Protein AF-A0A428WSV3-F1 (afdb_monomer)

Radius of gyration: 19.7 Å; Cα contacts (8 Å, |Δi|>4): 440; chains: 1; bounding box: 55×51×50 Å

Mean predicted aligned error: 13.87 Å

Solvent-accessible surface area (backbone atoms only — not comparable to full-atom values): 11950 Å² total; per-residue (Å²): 105,70,50,63,77,70,68,48,93,66,65,64,47,77,40,48,56,76,36,54,71,63,77,67,93,54,53,45,60,56,52,41,64,46,34,75,70,74,23,35,30,33,36,56,32,36,31,33,24,59,49,102,48,36,29,59,50,45,24,48,56,50,44,36,37,72,58,31,90,44,39,79,50,78,35,59,57,54,60,27,24,74,65,31,89,59,73,92,35,49,30,46,37,15,39,74,88,64,48,79,35,69,30,36,55,30,37,54,51,40,59,68,54,63,84,62,89,81,72,91,88,76,80,90,63,96,56,56,28,48,69,45,83,43,86,48,66,74,58,100,58,33,33,35,39,37,35,43,44,40,81,43,80,40,35,38,36,31,36,34,50,56,83,66,28,41,71,80,47,75,45,48,48,48,74,47,67,49,96,84,57,36,40,39,40,35,26,52,67,82,61,53,47,46,30,35,38,32,39,36,16,70,90,40,82,83,69,70,71,42,78,76,47,38,37,32,100

Structure (mmCIF, N/CA/C/O backbone):
data_AF-A0A428WSV3-F1
#
_entry.id   AF-A0A428WSV3-F1
#
loop_
_atom_site.group_PDB
_atom_site.id
_atom_site.type_symbol
_atom_site.label_atom_id
_atom_site.label_alt_id
_atom_site.label_comp_id
_atom_site.label_asym_id
_atom_site.label_entity_id
_atom_site.label_seq_id
_atom_site.pdbx_PDB_ins_code
_atom_site.Cartn_x
_atom_site.Cartn_y
_atom_site.Cartn_z
_atom_site.occupancy
_atom_site.B_iso_or_equiv
_atom_site.auth_seq_id
_atom_site.auth_comp_id
_atom_site.auth_asym_id
_atom_site.auth_atom_id
_atom_site.pdbx_PDB_model_num
ATOM 1 N N . ARG A 1 1 ? -23.943 -10.909 -2.533 1.00 84.25 1 ARG A N 1
ATOM 2 C CA . ARG A 1 1 ? -25.182 -10.841 -1.715 1.00 84.25 1 ARG A CA 1
ATOM 3 C C . ARG A 1 1 ? -26.141 -11.959 -2.097 1.00 84.25 1 ARG A C 1
ATOM 5 O O . ARG A 1 1 ? -26.307 -12.831 -1.266 1.00 84.25 1 ARG A O 1
ATOM 12 N N . ASP A 1 2 ? -26.644 -12.003 -3.336 1.00 96.06 2 ASP A N 1
ATOM 13 C CA . ASP A 1 2 ? -27.542 -13.070 -3.827 1.00 96.06 2 ASP A CA 1
ATOM 14 C C . ASP A 1 2 ? -27.038 -14.501 -3.535 1.00 96.06 2 ASP A C 1
ATOM 16 O O . ASP A 1 2 ? -27.731 -15.297 -2.909 1.00 96.06 2 ASP A O 1
ATOM 20 N N . PHE A 1 3 ? -25.785 -14.805 -3.895 1.00 96.19 3 PHE A N 1
ATOM 21 C CA . PHE A 1 3 ? -25.190 -16.122 -3.628 1.00 96.19 3 PHE A CA 1
ATOM 22 C C . PHE A 1 3 ? -25.201 -16.469 -2.134 1.00 96.19 3 PHE A C 1
ATOM 24 O O . PHE A 1 3 ? -25.663 -17.540 -1.755 1.00 96.19 3 PHE A O 1
ATOM 31 N N . LYS A 1 4 ? -24.793 -15.532 -1.270 1.00 90.00 4 LYS A N 1
ATOM 32 C CA . LYS A 1 4 ? -24.796 -15.732 0.186 1.00 90.00 4 LYS A CA 1
ATOM 33 C C . LYS A 1 4 ? -26.213 -15.882 0.748 1.00 90.00 4 LYS A C 1
ATOM 35 O O . LYS A 1 4 ? -26.416 -16.743 1.592 1.00 90.00 4 LYS A O 1
ATOM 40 N N . SER A 1 5 ? -27.198 -15.117 0.264 1.00 95.62 5 SER A N 1
ATOM 41 C CA . SER A 1 5 ? -28.590 -15.236 0.730 1.00 95.62 5 SER A CA 1
ATOM 42 C C . SER A 1 5 ? -29.262 -16.539 0.305 1.00 95.62 5 SER A C 1
ATOM 44 O O . SER A 1 5 ? -30.166 -17.001 0.992 1.00 95.62 5 SER A O 1
ATOM 46 N N . ARG A 1 6 ? -28.826 -17.142 -0.808 1.00 97.44 6 ARG A N 1
ATOM 47 C CA . ARG A 1 6 ? -29.327 -18.439 -1.289 1.00 97.44 6 ARG A CA 1
ATOM 48 C C . ARG A 1 6 ? -28.503 -19.636 -0.800 1.00 97.44 6 ARG A C 1
ATOM 50 O O . ARG A 1 6 ? -28.775 -20.753 -1.222 1.00 97.44 6 ARG A O 1
ATOM 57 N N . GLY A 1 7 ? -27.488 -19.421 0.041 1.00 94.38 7 GLY A N 1
ATOM 58 C CA . GLY A 1 7 ? -26.606 -20.491 0.519 1.00 94.38 7 GLY A CA 1
ATOM 59 C C . GLY A 1 7 ?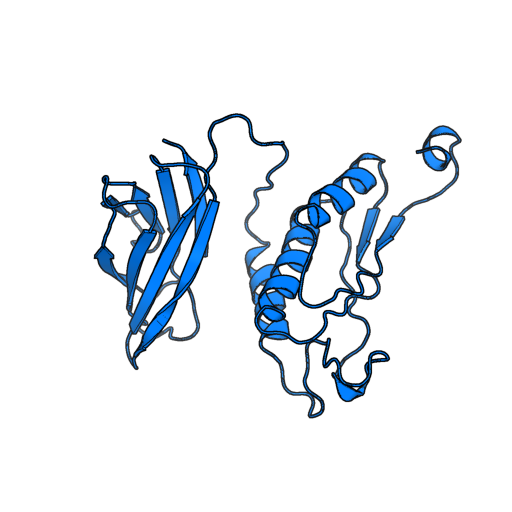 -25.700 -21.097 -0.561 1.00 94.38 7 GLY A C 1
ATOM 60 O O . GLY A 1 7 ? -25.234 -22.220 -0.398 1.00 94.38 7 GLY A O 1
ATOM 61 N N . VAL A 1 8 ? -25.445 -20.383 -1.665 1.00 97.75 8 VAL A N 1
ATOM 62 C CA . VAL A 1 8 ? -24.486 -20.814 -2.695 1.00 97.75 8 VAL A CA 1
ATOM 63 C C . VAL A 1 8 ? -23.075 -20.815 -2.089 1.00 97.75 8 VAL A C 1
ATOM 65 O O . VAL A 1 8 ? -22.687 -19.803 -1.491 1.00 97.75 8 VAL A O 1
ATOM 68 N N . PRO A 1 9 ? -22.297 -21.902 -2.251 1.00 95.19 9 PRO A N 1
ATOM 69 C CA . PRO A 1 9 ? -20.941 -21.981 -1.724 1.00 95.19 9 PRO A CA 1
ATOM 70 C C . PRO A 1 9 ? -20.023 -21.045 -2.515 1.00 95.19 9 PRO A C 1
ATOM 72 O O . PRO A 1 9 ? -19.687 -21.291 -3.670 1.00 95.19 9 PRO A O 1
ATOM 75 N N . ILE A 1 10 ? -19.664 -19.931 -1.886 1.00 96.06 10 ILE A N 1
ATOM 76 C CA . ILE A 1 10 ? -18.639 -19.001 -2.350 1.00 96.06 10 ILE A CA 1
ATOM 77 C C . ILE A 1 10 ? -17.822 -18.569 -1.137 1.00 96.06 10 ILE A C 1
ATOM 79 O O . ILE A 1 10 ? -18.362 -17.994 -0.180 1.00 96.06 10 ILE A O 1
ATOM 83 N N . ASP A 1 11 ? -16.531 -18.876 -1.198 1.00 93.75 11 ASP A N 1
ATOM 84 C CA . ASP A 1 11 ? -15.606 -18.724 -0.076 1.00 93.75 11 ASP A CA 1
ATOM 85 C C . ASP A 1 11 ? -14.816 -17.421 -0.165 1.00 93.75 11 ASP A C 1
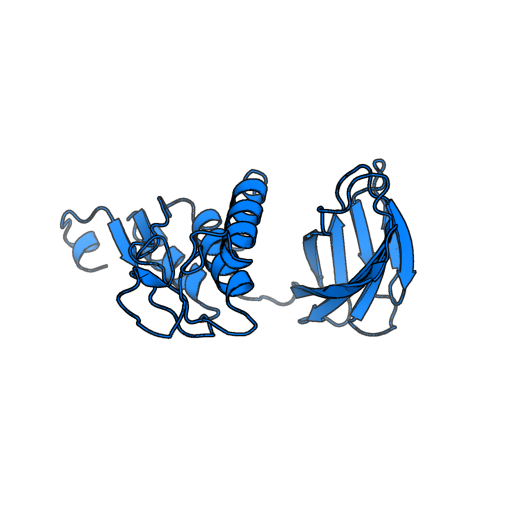ATOM 87 O O . ASP A 1 11 ? -14.584 -16.769 0.852 1.00 93.75 11 ASP A O 1
ATOM 91 N N . CYS A 1 12 ? -14.462 -16.997 -1.380 1.00 96.38 12 CYS A N 1
ATOM 92 C CA . CYS A 1 12 ? -13.649 -15.812 -1.603 1.00 96.38 12 CYS A CA 1
ATOM 93 C C . CYS A 1 12 ? -14.039 -15.022 -2.858 1.00 96.38 12 CYS A C 1
ATOM 95 O O . CYS A 1 12 ? -14.736 -15.511 -3.751 1.00 96.38 12 CYS A O 1
ATOM 97 N N . VAL A 1 13 ? -13.568 -13.776 -2.916 1.00 98.38 13 VAL A N 1
ATOM 98 C CA . VAL A 1 13 ? -13.595 -12.927 -4.110 1.00 98.38 13 VAL A CA 1
ATOM 99 C C . VAL A 1 13 ? -12.179 -12.461 -4.433 1.00 98.38 13 VAL A C 1
ATOM 101 O O . VAL A 1 13 ? -11.504 -11.855 -3.599 1.00 98.38 13 VAL A O 1
ATOM 104 N N . GLY A 1 14 ? -11.747 -12.741 -5.662 1.00 98.31 14 GLY A N 1
ATOM 105 C CA . GLY A 1 14 ? -10.490 -12.252 -6.217 1.00 98.31 14 GLY A CA 1
ATOM 106 C C . GLY A 1 14 ? -10.654 -10.871 -6.850 1.00 98.31 14 GLY A C 1
ATOM 107 O O . GLY A 1 14 ? -11.572 -10.643 -7.638 1.00 98.31 14 GLY A O 1
ATOM 108 N N . PHE A 1 15 ? -9.748 -9.957 -6.524 1.00 98.69 15 PHE A N 1
ATOM 109 C CA . PHE A 1 15 ? -9.602 -8.654 -7.160 1.00 98.69 15 PHE A CA 1
ATOM 110 C C . PHE A 1 15 ? -8.317 -8.667 -7.979 1.00 98.69 15 PHE A C 1
ATOM 112 O O . PHE A 1 15 ? -7.225 -8.616 -7.409 1.00 98.69 15 PHE A O 1
ATOM 119 N N . GLN A 1 16 ? -8.444 -8.692 -9.308 1.00 98.31 16 GLN A N 1
ATOM 120 C CA . GLN A 1 16 ? -7.292 -8.700 -10.218 1.00 98.31 16 GLN A CA 1
ATOM 121 C C . GLN A 1 16 ? -6.334 -7.554 -9.905 1.00 98.31 16 GLN A C 1
ATOM 123 O O . GLN A 1 16 ? -5.183 -7.784 -9.566 1.00 98.31 16 GLN A O 1
ATOM 128 N N . SER A 1 17 ? -6.866 -6.331 -9.836 1.00 98.19 17 SER A N 1
ATOM 129 C CA . SER A 1 17 ? -6.109 -5.138 -9.440 1.00 98.19 17 SER A CA 1
ATOM 130 C C . SER A 1 17 ? -5.022 -4.747 -10.447 1.00 98.19 17 SER A C 1
ATOM 132 O O . SER A 1 17 ? -3.936 -4.325 -10.061 1.00 98.19 17 SER A O 1
ATOM 134 N N . HIS A 1 18 ? -5.353 -4.819 -11.739 1.00 98.19 18 HIS A N 1
ATOM 135 C CA . HIS A 1 18 ? -4.598 -4.160 -12.804 1.00 98.19 18 HIS A CA 1
ATOM 136 C C . HIS A 1 18 ? -4.838 -2.651 -12.747 1.00 98.19 18 HIS A C 1
ATOM 138 O O . HIS A 1 18 ? -5.885 -2.155 -13.172 1.00 98.19 18 HIS A O 1
ATOM 144 N N . LEU A 1 19 ? -3.894 -1.908 -12.174 1.00 95.19 19 LEU A N 1
ATOM 145 C CA . LEU A 1 19 ? -4.033 -0.472 -11.939 1.00 95.19 19 LEU A CA 1
ATOM 146 C C . LEU A 1 19 ? -3.190 0.347 -12.925 1.00 95.19 19 LEU A C 1
ATOM 148 O O . LEU A 1 19 ? -2.161 -0.092 -13.447 1.00 95.19 19 LEU A O 1
ATOM 152 N N . GLY A 1 20 ? -3.637 1.574 -13.180 1.00 90.44 20 GLY A N 1
ATOM 153 C CA . GLY A 1 20 ? -2.864 2.580 -13.903 1.00 90.44 20 GLY A CA 1
ATOM 154 C C . GLY A 1 20 ? -1.889 3.313 -12.980 1.00 90.44 20 GLY A C 1
ATOM 155 O O . GLY A 1 20 ? -1.414 2.782 -11.982 1.00 90.44 20 GLY A O 1
ATOM 156 N N . THR A 1 21 ? -1.639 4.584 -13.271 1.00 87.44 21 THR A N 1
ATOM 157 C CA . THR A 1 21 ? -0.784 5.460 -12.449 1.00 87.44 21 THR A CA 1
ATOM 158 C C . THR A 1 21 ? -1.514 6.086 -11.253 1.00 87.44 21 THR A C 1
ATOM 160 O O . THR A 1 21 ? -0.969 6.960 -10.574 1.00 87.44 21 THR A O 1
ATOM 163 N N . GLY A 1 22 ? -2.740 5.639 -10.977 1.00 75.94 22 GLY A N 1
ATOM 164 C CA . GLY A 1 22 ? -3.579 6.075 -9.867 1.00 75.94 22 GLY A CA 1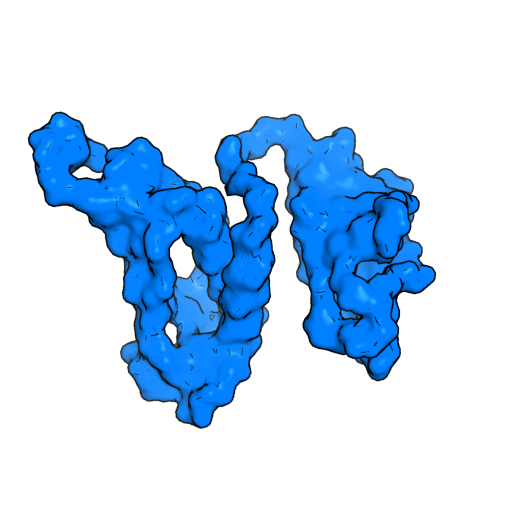
ATOM 165 C C . GLY A 1 22 ? -4.341 4.905 -9.249 1.00 75.94 22 GLY A C 1
ATOM 166 O O . GLY A 1 22 ? -4.446 3.829 -9.835 1.00 75.94 22 GLY A O 1
ATOM 167 N N . ILE A 1 23 ? -4.874 5.135 -8.053 1.00 85.25 23 ILE A N 1
ATOM 168 C CA . ILE A 1 23 ? -5.721 4.194 -7.323 1.00 85.25 23 ILE A CA 1
ATOM 169 C C . ILE A 1 23 ? -6.953 4.931 -6.821 1.00 85.25 23 ILE A C 1
ATOM 171 O O . ILE A 1 23 ? -6.864 6.085 -6.401 1.00 85.25 23 ILE A O 1
ATOM 175 N N . ASP A 1 24 ? -8.096 4.259 -6.874 1.00 79.81 24 ASP A N 1
ATOM 176 C CA . ASP A 1 24 ? -9.336 4.790 -6.331 1.00 79.81 24 ASP A CA 1
ATOM 177 C C . ASP A 1 24 ? -9.245 4.882 -4.799 1.00 79.81 24 ASP A C 1
ATOM 179 O O . ASP A 1 24 ? -8.821 3.937 -4.126 1.00 79.81 24 ASP A O 1
ATOM 183 N N . SER A 1 25 ? -9.653 6.018 -4.231 1.00 72.88 25 SER A N 1
ATOM 184 C CA . SER A 1 25 ? -9.617 6.244 -2.781 1.00 72.88 25 SER A CA 1
ATOM 185 C C . SER A 1 25 ? -10.496 5.258 -2.002 1.00 72.88 25 SER A C 1
ATOM 187 O O . SER A 1 25 ? -10.269 5.029 -0.814 1.00 72.88 25 SER A O 1
ATOM 189 N N . THR A 1 26 ? -11.465 4.626 -2.666 1.00 77.00 26 THR A N 1
ATOM 190 C CA . THR A 1 26 ? -12.378 3.637 -2.091 1.00 77.00 26 THR A CA 1
ATOM 191 C C . THR A 1 26 ? -11.858 2.200 -2.169 1.00 77.00 26 THR A C 1
ATOM 193 O O . THR A 1 26 ? -12.560 1.292 -1.729 1.00 77.00 26 THR A O 1
ATOM 196 N N . TYR A 1 27 ? -10.637 1.949 -2.662 1.00 88.38 27 TYR A N 1
ATOM 197 C CA . TYR A 1 27 ? -10.107 0.591 -2.865 1.00 88.38 27 TYR A CA 1
ATOM 198 C C . TYR A 1 27 ? -10.210 -0.308 -1.615 1.00 88.38 27 TYR A C 1
ATOM 200 O O . TYR A 1 27 ? -10.759 -1.405 -1.691 1.00 88.38 27 TYR A O 1
ATOM 208 N N . GLN A 1 28 ? -9.782 0.168 -0.438 1.00 90.50 28 GLN A N 1
ATOM 209 C CA . GLN A 1 28 ? -9.931 -0.587 0.818 1.00 90.50 28 GLN A CA 1
ATOM 210 C C . GLN A 1 28 ? -11.403 -0.792 1.198 1.00 90.50 28 GLN A C 1
ATOM 212 O O . GLN A 1 28 ? -11.787 -1.890 1.588 1.00 90.50 28 GLN A O 1
ATOM 217 N N . ALA A 1 29 ? -12.241 0.241 1.068 1.00 77.69 29 ALA A N 1
ATOM 218 C CA . ALA A 1 29 ? -13.672 0.137 1.361 1.00 77.69 29 ALA A CA 1
ATOM 219 C C . ALA A 1 29 ? -14.366 -0.874 0.431 1.00 77.69 29 ALA A C 1
ATOM 221 O O . ALA A 1 29 ? -15.282 -1.585 0.842 1.00 77.69 29 ALA A O 1
ATOM 222 N N . ASN A 1 30 ? -13.893 -0.984 -0.811 1.00 85.44 30 ASN A N 1
ATOM 223 C CA . ASN A 1 30 ? -14.318 -2.000 -1.758 1.00 85.44 30 ASN A CA 1
ATOM 224 C C . ASN A 1 30 ? -13.882 -3.411 -1.322 1.00 85.44 30 ASN A C 1
ATOM 226 O O . ASN A 1 30 ? -14.685 -4.329 -1.410 1.00 85.44 30 ASN A O 1
ATOM 230 N N . LEU A 1 31 ? -12.672 -3.609 -0.796 1.00 87.31 31 LEU A N 1
ATOM 231 C CA . LEU A 1 31 ? -12.306 -4.901 -0.196 1.00 87.31 31 LEU A CA 1
ATOM 232 C C . LEU A 1 31 ? -13.194 -5.214 1.023 1.00 87.31 31 LEU A C 1
ATOM 234 O O . LEU A 1 31 ? -13.762 -6.304 1.125 1.00 87.31 31 LEU A O 1
ATOM 238 N N . GLN A 1 32 ? -13.384 -4.229 1.907 1.00 87.44 32 GLN A N 1
ATOM 239 C CA . GLN A 1 32 ? -14.167 -4.374 3.134 1.00 87.44 32 GLN A CA 1
ATOM 240 C C . GLN A 1 32 ? -15.627 -4.745 2.850 1.00 87.44 32 GLN A C 1
ATOM 242 O O . GLN A 1 32 ? -16.139 -5.672 3.466 1.00 87.44 32 GLN A O 1
ATOM 247 N N . ARG A 1 33 ? -16.289 -4.123 1.860 1.00 88.88 33 ARG A N 1
ATOM 248 C CA . ARG A 1 33 ? -17.696 -4.451 1.548 1.00 88.88 33 ARG A CA 1
ATOM 249 C C . ARG A 1 33 ? -17.907 -5.907 1.121 1.00 88.88 33 ARG A C 1
ATOM 251 O O . ARG A 1 33 ? -19.032 -6.390 1.217 1.00 88.88 33 ARG A O 1
ATOM 258 N N . PHE A 1 34 ? -16.878 -6.582 0.601 1.00 94.38 34 PHE A N 1
ATOM 259 C CA . PHE A 1 34 ? -16.942 -8.014 0.297 1.00 94.38 34 PHE A CA 1
ATOM 260 C C . PHE A 1 34 ? -16.618 -8.848 1.534 1.00 94.38 34 PHE A C 1
ATOM 262 O O . PHE A 1 34 ? -17.360 -9.785 1.819 1.00 94.38 34 PHE A O 1
ATOM 269 N N . ALA A 1 35 ? -15.608 -8.461 2.317 1.00 89.12 35 ALA A N 1
ATOM 270 C CA . ALA A 1 35 ? -15.329 -9.078 3.614 1.00 89.12 35 ALA A CA 1
ATOM 271 C C . ALA A 1 35 ? -16.558 -9.076 4.550 1.00 89.12 35 ALA A C 1
ATOM 273 O O . ALA A 1 35 ? -16.851 -10.089 5.187 1.00 89.12 35 ALA A O 1
ATOM 274 N N . ASP A 1 36 ? -17.336 -7.989 4.557 1.00 89.50 36 ASP A N 1
ATOM 275 C CA . ASP A 1 36 ? -18.579 -7.835 5.331 1.00 89.50 36 ASP A CA 1
ATOM 276 C C . ASP A 1 36 ? -19.686 -8.821 4.914 1.00 89.50 36 ASP A C 1
ATOM 278 O O . ASP A 1 36 ? -20.637 -9.051 5.658 1.00 89.50 36 ASP A O 1
ATOM 282 N N . LEU A 1 37 ? -19.577 -9.442 3.732 1.00 91.00 37 LEU A N 1
ATOM 283 C CA . LEU A 1 37 ? -20.478 -10.514 3.291 1.00 91.00 37 LEU A CA 1
ATOM 284 C C . LEU A 1 37 ? -20.070 -11.895 3.827 1.00 91.00 37 LEU A C 1
ATOM 286 O O . LEU A 1 37 ? -20.710 -12.891 3.479 1.00 91.00 37 LEU A O 1
ATOM 290 N N . GLY A 1 38 ? -19.010 -11.972 4.637 1.00 88.62 38 GLY A N 1
ATOM 291 C CA . GLY A 1 38 ? -18.491 -13.223 5.186 1.00 88.62 38 GLY A CA 1
ATOM 292 C C . GLY A 1 38 ? -17.795 -14.093 4.139 1.00 88.62 38 GLY A C 1
ATOM 293 O O . GLY A 1 38 ? -17.922 -15.317 4.189 1.00 88.62 38 GLY A O 1
ATOM 294 N N . VAL A 1 39 ? -17.128 -13.467 3.169 1.00 94.44 39 VAL A N 1
ATOM 295 C CA . VAL A 1 39 ? -16.204 -14.123 2.232 1.00 94.44 39 VAL A CA 1
ATOM 296 C C . VAL A 1 39 ? -14.811 -13.546 2.422 1.00 94.44 39 VAL A C 1
ATOM 298 O O . VAL A 1 39 ? -14.667 -12.396 2.841 1.00 94.44 39 VAL A O 1
ATOM 301 N N . ASP A 1 40 ? -13.794 -14.329 2.105 1.00 96.38 40 ASP A N 1
ATOM 302 C CA . ASP A 1 40 ? -12.429 -13.827 2.074 1.00 96.38 40 ASP A CA 1
ATOM 303 C C . ASP A 1 40 ? -12.190 -12.997 0.811 1.00 96.38 40 ASP A C 1
ATOM 305 O O . ASP A 1 40 ? -12.893 -13.122 -0.196 1.00 96.38 40 ASP A O 1
ATOM 309 N N . VAL A 1 41 ? -11.195 -12.121 0.857 1.00 98.12 41 VAL A N 1
ATOM 310 C CA . VAL A 1 41 ? -10.772 -11.346 -0.309 1.00 98.12 41 VAL A CA 1
ATOM 311 C C . VAL A 1 41 ? -9.313 -11.629 -0.614 1.00 98.12 41 VAL A C 1
ATOM 313 O O . VAL A 1 41 ? -8.496 -11.828 0.287 1.00 98.12 41 VAL A O 1
ATOM 316 N N . GLN A 1 42 ? -8.989 -11.670 -1.898 1.00 98.50 42 GLN A N 1
ATOM 317 C CA . GLN A 1 42 ? -7.625 -11.855 -2.376 1.00 98.50 42 GLN A CA 1
ATOM 318 C C . GLN A 1 42 ? -7.342 -10.844 -3.467 1.00 98.50 42 GLN A C 1
ATOM 320 O O . GLN A 1 42 ? -8.180 -10.608 -4.334 1.00 98.50 42 GLN A O 1
ATOM 325 N N . ILE A 1 43 ? -6.154 -10.258 -3.435 1.00 98.75 43 ILE A N 1
ATOM 326 C CA . ILE A 1 43 ? -5.644 -9.482 -4.559 1.00 98.75 43 ILE A CA 1
ATOM 327 C C . ILE A 1 43 ? -4.834 -10.451 -5.411 1.00 98.75 43 ILE A C 1
ATOM 329 O O . ILE A 1 43 ? -3.831 -10.983 -4.937 1.00 98.75 43 ILE A O 1
ATOM 333 N N . THR A 1 44 ? -5.301 -10.747 -6.620 1.00 98.69 44 THR A N 1
ATOM 334 C CA . THR A 1 44 ? -4.873 -11.952 -7.346 1.00 98.69 44 THR A CA 1
ATOM 335 C C . THR A 1 44 ? -3.882 -11.687 -8.473 1.00 98.69 44 THR A C 1
ATOM 337 O O . THR A 1 44 ? -3.100 -12.576 -8.793 1.00 98.69 44 THR A O 1
ATOM 340 N N . GLU A 1 45 ? -3.890 -10.492 -9.069 1.00 98.50 45 GLU A N 1
ATOM 341 C CA . GLU A 1 45 ? -3.150 -10.198 -10.307 1.00 98.50 45 GLU A CA 1
ATOM 342 C C . GLU A 1 45 ? -2.559 -8.774 -10.276 1.00 98.50 45 GLU A C 1
ATOM 344 O O . GLU A 1 45 ? -2.623 -8.021 -11.245 1.00 98.50 45 GLU A O 1
ATOM 349 N N . LEU A 1 46 ? -1.999 -8.367 -9.131 1.00 98.75 46 LEU A N 1
ATOM 350 C CA . LEU A 1 46 ? -1.586 -6.981 -8.911 1.00 98.75 46 LEU A CA 1
ATOM 351 C C . LEU A 1 46 ? -0.444 -6.560 -9.845 1.00 98.75 46 LEU A C 1
ATOM 353 O O . LEU A 1 46 ? 0.689 -7.036 -9.721 1.00 98.75 46 LEU A O 1
ATOM 357 N N . ASP A 1 47 ? -0.720 -5.572 -10.687 1.00 98.19 47 ASP A N 1
ATOM 358 C CA . ASP A 1 47 ? 0.264 -4.821 -11.459 1.00 98.19 47 ASP A CA 1
ATOM 359 C C . ASP A 1 47 ? -0.157 -3.339 -11.550 1.00 98.19 47 ASP A C 1
ATOM 361 O O . ASP A 1 47 ? -1.342 -3.002 -11.575 1.00 98.19 47 ASP A O 1
ATOM 365 N N . ILE A 1 48 ? 0.808 -2.417 -11.487 1.00 97.31 48 ILE A N 1
ATOM 366 C CA . ILE A 1 48 ? 0.546 -0.967 -11.418 1.00 97.31 48 ILE A CA 1
ATOM 367 C C . ILE A 1 48 ? 1.428 -0.271 -12.442 1.00 97.31 48 ILE A C 1
ATOM 369 O O . ILE A 1 48 ? 2.643 -0.276 -12.273 1.00 97.31 48 ILE A O 1
ATOM 373 N N . ALA A 1 49 ? 0.846 0.368 -13.459 1.00 91.12 49 ALA A N 1
ATOM 374 C CA . ALA A 1 49 ? 1.599 1.086 -14.494 1.00 91.12 49 ALA A CA 1
ATOM 375 C C . ALA A 1 49 ? 2.650 2.044 -13.905 1.00 91.12 49 ALA A C 1
ATOM 377 O O . ALA A 1 49 ? 2.387 2.765 -12.933 1.00 91.12 49 ALA A O 1
ATOM 378 N N . GLN A 1 50 ? 3.844 2.079 -14.497 1.00 80.31 50 GLN A N 1
ATOM 379 C CA . GLN A 1 50 ? 4.915 2.955 -14.040 1.00 80.31 50 GLN A CA 1
ATOM 380 C C . GLN A 1 50 ? 4.518 4.430 -14.177 1.00 80.31 50 GLN A C 1
ATOM 382 O O . GLN A 1 50 ? 4.059 4.904 -15.211 1.00 80.31 50 GLN A O 1
ATOM 387 N N . GLY A 1 51 ? 4.755 5.173 -13.101 1.00 77.31 51 GLY A N 1
ATOM 388 C CA . GLY A 1 51 ? 4.594 6.617 -13.008 1.00 77.31 51 GLY A CA 1
ATOM 389 C C . GLY A 1 51 ? 5.245 7.121 -11.722 1.00 77.31 51 GLY A C 1
ATOM 390 O O . GLY A 1 51 ? 5.716 6.323 -10.907 1.00 77.31 51 GLY A O 1
ATOM 391 N N . GLY A 1 52 ? 5.244 8.438 -11.494 1.00 65.25 52 GLY A N 1
ATOM 392 C CA . GLY A 1 52 ? 5.893 9.044 -10.319 1.00 65.25 52 GLY A CA 1
ATOM 393 C C . GLY A 1 52 ? 5.383 8.539 -8.957 1.00 65.25 52 GLY A C 1
ATOM 394 O O . GLY A 1 52 ? 6.058 8.715 -7.949 1.00 65.25 52 GLY A O 1
ATOM 395 N N . ASN A 1 53 ? 4.219 7.877 -8.923 1.00 75.44 53 ASN A N 1
ATOM 396 C CA . ASN A 1 53 ? 3.536 7.425 -7.707 1.00 75.44 53 ASN A CA 1
ATOM 397 C C . ASN A 1 53 ? 3.465 5.886 -7.551 1.00 75.44 53 ASN A C 1
ATOM 399 O O . ASN A 1 53 ? 2.843 5.401 -6.608 1.00 75.44 53 ASN A O 1
ATOM 403 N N . GLN A 1 54 ? 4.088 5.097 -8.441 1.00 86.19 54 GLN A N 1
ATOM 404 C CA . GLN A 1 54 ? 3.927 3.629 -8.489 1.00 86.19 54 GLN A CA 1
ATOM 405 C C . GLN A 1 54 ? 4.210 2.940 -7.138 1.00 86.19 54 GLN A C 1
ATOM 407 O O . GLN A 1 54 ? 3.416 2.126 -6.670 1.00 86.19 54 GLN A O 1
ATOM 412 N N . ALA A 1 55 ? 5.314 3.295 -6.473 1.00 77.69 55 ALA A N 1
ATOM 413 C CA . ALA A 1 55 ? 5.680 2.705 -5.183 1.00 77.69 55 ALA A CA 1
ATOM 414 C C . ALA A 1 55 ? 4.654 3.014 -4.075 1.00 77.69 55 ALA A C 1
ATOM 416 O O . ALA A 1 55 ? 4.318 2.160 -3.259 1.00 77.69 55 ALA A O 1
ATOM 417 N N . ASN A 1 56 ? 4.100 4.224 -4.056 1.00 75.81 56 ASN A N 1
ATOM 418 C CA . ASN A 1 56 ? 3.082 4.588 -3.074 1.00 75.81 56 ASN A CA 1
ATOM 419 C C . ASN A 1 56 ? 1.758 3.847 -3.320 1.00 75.81 56 ASN A C 1
ATOM 421 O O . ASN A 1 56 ? 1.082 3.461 -2.366 1.00 75.81 56 ASN A O 1
ATOM 425 N N . ILE A 1 57 ? 1.401 3.594 -4.582 1.00 79.12 57 ILE A N 1
ATOM 426 C CA . ILE A 1 57 ? 0.211 2.802 -4.918 1.00 79.12 57 ILE A CA 1
ATOM 427 C C . ILE A 1 57 ? 0.391 1.357 -4.444 1.00 79.12 57 ILE A C 1
ATOM 429 O O . ILE A 1 57 ? -0.487 0.846 -3.752 1.00 79.12 57 ILE A O 1
ATOM 433 N N . TYR A 1 58 ? 1.552 0.742 -4.694 1.00 95.12 58 TYR A N 1
ATOM 434 C CA . TYR A 1 58 ? 1.883 -0.588 -4.165 1.00 95.12 58 TYR A CA 1
ATOM 435 C C . TYR A 1 58 ? 1.767 -0.646 -2.635 1.00 95.12 58 TYR A C 1
ATOM 437 O O . TYR A 1 58 ? 1.085 -1.515 -2.097 1.00 95.12 58 TYR A O 1
ATOM 445 N N . SER A 1 59 ? 2.358 0.320 -1.925 1.00 88.25 59 SER A N 1
ATOM 446 C CA . SER A 1 59 ? 2.215 0.435 -0.466 1.00 88.25 59 SER A CA 1
ATOM 447 C C . SER A 1 59 ? 0.757 0.606 -0.019 1.00 88.25 59 SER A C 1
ATOM 449 O O . SER A 1 59 ? 0.341 0.044 0.995 1.00 88.25 59 SER A O 1
ATOM 451 N N . THR A 1 60 ? -0.043 1.368 -0.764 1.00 86.50 60 THR A N 1
ATOM 452 C CA . THR A 1 60 ? -1.457 1.614 -0.447 1.00 86.50 60 THR A CA 1
ATOM 453 C C . THR A 1 60 ? -2.302 0.355 -0.619 1.00 86.50 60 THR A C 1
ATOM 455 O O . THR A 1 60 ? -3.074 0.033 0.281 1.00 86.50 60 THR A O 1
ATOM 458 N N . VAL A 1 61 ? -2.110 -0.401 -1.704 1.00 94.00 61 VAL A N 1
ATOM 459 C CA . VAL A 1 61 ? -2.772 -1.700 -1.921 1.00 94.00 61 VAL A CA 1
ATOM 460 C C . VAL A 1 61 ? -2.395 -2.698 -0.824 1.00 94.00 61 VAL A C 1
ATOM 462 O O . VAL A 1 61 ? -3.275 -3.336 -0.244 1.00 94.00 61 VAL A O 1
ATOM 465 N N . THR A 1 62 ? -1.106 -2.788 -0.479 1.00 94.56 62 THR A N 1
ATOM 466 C CA . THR A 1 62 ? -0.631 -3.680 0.588 1.00 94.56 62 THR A CA 1
ATOM 467 C C . THR A 1 62 ? -1.253 -3.336 1.936 1.00 94.56 62 THR A C 1
ATOM 469 O O . THR A 1 62 ? -1.779 -4.216 2.615 1.00 94.56 62 THR A O 1
ATOM 472 N N . ARG A 1 63 ? -1.264 -2.052 2.314 1.00 89.00 63 ARG A N 1
ATOM 473 C CA . ARG A 1 63 ? -1.899 -1.604 3.562 1.00 89.00 63 ARG A CA 1
ATOM 474 C C . ARG A 1 63 ? -3.412 -1.808 3.557 1.00 89.00 63 ARG A C 1
ATOM 476 O O . ARG A 1 63 ? -3.951 -2.185 4.589 1.00 89.00 63 ARG A O 1
ATOM 483 N N . ALA A 1 64 ? -4.080 -1.615 2.420 1.00 87.06 64 ALA A N 1
ATOM 484 C CA . ALA A 1 64 ? -5.512 -1.873 2.295 1.00 87.06 64 ALA A CA 1
ATOM 485 C C . ALA A 1 64 ? -5.846 -3.345 2.573 1.00 87.06 64 ALA A C 1
ATOM 487 O O . ALA A 1 64 ? -6.811 -3.622 3.278 1.00 87.06 64 ALA A O 1
ATOM 488 N N . CYS A 1 65 ? -5.031 -4.279 2.075 1.00 94.25 65 CYS A N 1
ATOM 489 C CA . CYS A 1 65 ? -5.187 -5.694 2.404 1.00 94.25 65 CYS A CA 1
ATOM 490 C C . CYS A 1 65 ? -4.925 -5.958 3.892 1.00 94.25 65 CYS A C 1
ATOM 492 O O . CYS A 1 65 ? -5.777 -6.522 4.565 1.00 94.25 65 CYS A O 1
ATOM 494 N N . LEU A 1 66 ? -3.804 -5.473 4.440 1.00 88.00 66 LEU A N 1
ATOM 495 C CA . LEU A 1 66 ? -3.475 -5.646 5.864 1.00 88.00 66 LEU A CA 1
ATOM 496 C C . LEU A 1 66 ? -4.546 -5.073 6.812 1.00 88.00 66 LEU A C 1
ATOM 498 O O . LEU A 1 66 ? -4.727 -5.582 7.915 1.00 88.00 66 LEU A O 1
ATOM 502 N N . ALA A 1 67 ? -5.252 -4.017 6.397 1.00 82.88 67 ALA A N 1
ATOM 503 C CA . ALA A 1 67 ? -6.319 -3.391 7.174 1.00 82.88 67 ALA A CA 1
ATOM 504 C C . ALA A 1 67 ? -7.643 -4.178 7.159 1.00 82.88 67 ALA A C 1
ATOM 506 O O . ALA A 1 67 ? -8.486 -3.955 8.028 1.00 82.88 67 ALA A O 1
ATOM 507 N N . VAL A 1 68 ? -7.841 -5.085 6.198 1.00 84.94 68 VAL A N 1
ATOM 508 C CA . VAL A 1 68 ? -9.045 -5.916 6.079 1.00 84.94 68 VAL A CA 1
ATOM 509 C C . VAL A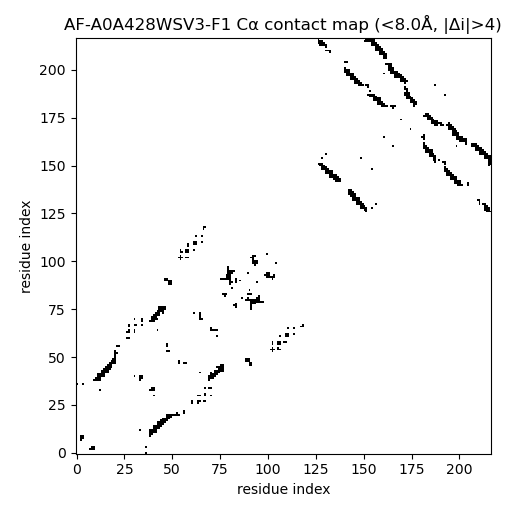 1 68 ? -8.706 -7.314 6.582 1.00 84.94 68 VAL A C 1
ATOM 511 O O . VAL A 1 68 ? -8.034 -8.074 5.898 1.00 84.94 68 VAL A O 1
ATOM 514 N N . THR A 1 69 ? -9.207 -7.698 7.759 1.00 89.62 69 THR A N 1
ATOM 515 C CA . THR A 1 69 ? -8.864 -8.980 8.415 1.00 89.62 69 THR A CA 1
ATOM 516 C C . THR A 1 69 ? -9.096 -10.215 7.535 1.00 89.62 69 THR A C 1
ATOM 518 O O . THR A 1 69 ? -8.389 -11.206 7.672 1.00 89.62 69 THR A O 1
ATOM 521 N N . ARG A 1 70 ? -10.076 -10.161 6.623 1.00 90.56 70 ARG A N 1
ATOM 522 C CA . ARG A 1 70 ? -10.385 -11.234 5.661 1.00 90.56 70 ARG A CA 1
ATOM 523 C C . ARG A 1 70 ? -9.623 -11.132 4.334 1.00 90.56 70 ARG A C 1
ATOM 525 O O . ARG A 1 70 ? -9.902 -11.903 3.419 1.00 90.56 70 ARG A O 1
ATOM 532 N N . CYS A 1 71 ? -8.687 -10.194 4.195 1.00 96.50 71 CYS A N 1
ATOM 533 C CA . CYS A 1 71 ? -7.775 -10.175 3.060 1.00 96.50 71 CYS A CA 1
ATOM 534 C C . CYS A 1 71 ? -6.652 -11.179 3.298 1.00 96.50 71 CYS A C 1
ATOM 536 O O . CYS A 1 71 ? -5.761 -10.958 4.114 1.00 96.50 71 CYS A O 1
ATOM 538 N N . THR A 1 72 ? -6.721 -12.310 2.603 1.00 96.75 72 THR A N 1
ATOM 539 C CA . THR A 1 72 ? -5.870 -13.472 2.898 1.00 96.75 72 THR A CA 1
ATOM 540 C C . THR A 1 72 ? -4.572 -13.495 2.102 1.00 96.75 72 THR A C 1
ATOM 542 O O . THR A 1 72 ? -3.681 -14.282 2.415 1.00 96.75 72 THR A O 1
ATOM 545 N N . GLY A 1 73 ? -4.420 -12.633 1.094 1.00 95.75 73 GLY A N 1
ATOM 546 C CA . GLY A 1 73 ? -3.187 -12.584 0.321 1.00 95.75 73 GLY A CA 1
ATOM 547 C C . GLY A 1 73 ? -3.170 -11.564 -0.809 1.00 95.75 73 GLY A C 1
ATOM 548 O O . GLY A 1 73 ? -4.203 -11.051 -1.249 1.00 95.75 73 GLY A O 1
ATOM 549 N N . ILE A 1 74 ? -1.948 -11.308 -1.277 1.00 98.69 74 ILE A N 1
ATOM 550 C CA . ILE A 1 74 ? -1.630 -10.472 -2.433 1.00 98.69 74 ILE A CA 1
ATOM 551 C C . ILE A 1 74 ? -0.712 -11.278 -3.349 1.00 98.69 74 ILE A C 1
ATOM 553 O O . ILE A 1 74 ? 0.347 -11.731 -2.916 1.00 98.69 74 ILE A O 1
ATOM 557 N N . THR A 1 75 ? -1.095 -11.403 -4.614 1.00 98.69 75 THR A N 1
ATOM 558 C CA . THR A 1 75 ? -0.285 -11.979 -5.688 1.00 98.69 75 THR A CA 1
ATOM 559 C C . THR A 1 75 ? -0.068 -10.912 -6.756 1.00 98.69 75 THR A C 1
ATOM 561 O O . THR A 1 75 ? -1.022 -10.279 -7.204 1.00 98.69 75 THR A O 1
ATOM 564 N N . VAL A 1 76 ? 1.193 -10.676 -7.129 1.00 98.44 76 VAL A N 1
ATOM 565 C CA . VAL A 1 76 ? 1.561 -9.781 -8.238 1.00 98.44 76 VAL A CA 1
ATOM 566 C C . VAL A 1 76 ? 1.587 -10.547 -9.556 1.00 98.44 76 VAL A C 1
ATOM 568 O O . VAL A 1 76 ? 1.966 -11.719 -9.578 1.00 98.44 76 VAL A O 1
ATOM 571 N N . TRP A 1 77 ? 1.214 -9.894 -10.658 1.00 98.44 77 TRP A N 1
ATOM 572 C CA . TRP A 1 77 ? 1.055 -10.560 -11.958 1.00 98.44 77 TRP A CA 1
ATOM 573 C C . TRP A 1 77 ? 2.344 -10.599 -12.788 1.00 98.44 77 TRP A C 1
ATOM 575 O O . TRP A 1 77 ? 2.435 -10.071 -13.897 1.00 98.44 77 TRP A O 1
ATOM 585 N N . GLY A 1 78 ? 3.374 -11.209 -12.203 1.00 97.62 78 GLY A N 1
ATOM 586 C CA . GLY A 1 78 ? 4.695 -11.394 -12.803 1.00 97.62 78 GLY A CA 1
ATOM 587 C C . GLY A 1 78 ? 5.835 -11.047 -11.846 1.00 97.62 78 GLY A C 1
ATOM 588 O O . GLY A 1 78 ? 5.618 -10.537 -10.746 1.00 97.62 78 GLY A O 1
ATOM 589 N N . ILE A 1 79 ? 7.070 -11.335 -12.268 1.00 97.69 79 ILE A N 1
ATOM 590 C CA . ILE A 1 79 ? 8.273 -11.092 -11.458 1.00 97.69 79 ILE A CA 1
ATOM 591 C C . ILE A 1 79 ? 8.975 -9.806 -11.897 1.00 97.69 79 ILE A C 1
ATOM 593 O O . ILE A 1 79 ? 8.991 -8.828 -11.145 1.00 97.69 79 ILE A O 1
ATOM 597 N N . ARG A 1 80 ? 9.551 -9.795 -13.105 1.00 98.25 80 ARG A N 1
ATOM 598 C CA . ARG A 1 80 ? 10.268 -8.642 -13.669 1.00 98.25 80 ARG A CA 1
ATOM 599 C C . ARG A 1 80 ? 9.379 -7.879 -14.625 1.00 98.25 80 ARG A C 1
ATOM 601 O O . ARG A 1 80 ? 8.542 -8.476 -15.289 1.00 98.25 80 ARG A O 1
ATOM 608 N N . ASP A 1 81 ? 9.647 -6.592 -14.792 1.00 97.81 81 ASP A N 1
ATOM 609 C CA . ASP A 1 81 ? 8.974 -5.755 -15.789 1.00 97.81 81 ASP A CA 1
ATOM 610 C C . ASP A 1 81 ? 9.001 -6.359 -17.207 1.00 97.81 81 ASP A C 1
ATOM 612 O O . ASP A 1 81 ? 8.033 -6.215 -17.949 1.00 97.81 81 ASP A O 1
ATOM 616 N N . SER A 1 82 ? 10.066 -7.088 -17.562 1.00 97.62 82 SER A N 1
ATOM 617 C CA . SER A 1 82 ? 10.198 -7.796 -18.844 1.00 97.62 82 SER A CA 1
ATOM 618 C C . SER A 1 82 ? 9.306 -9.036 -18.989 1.00 97.62 8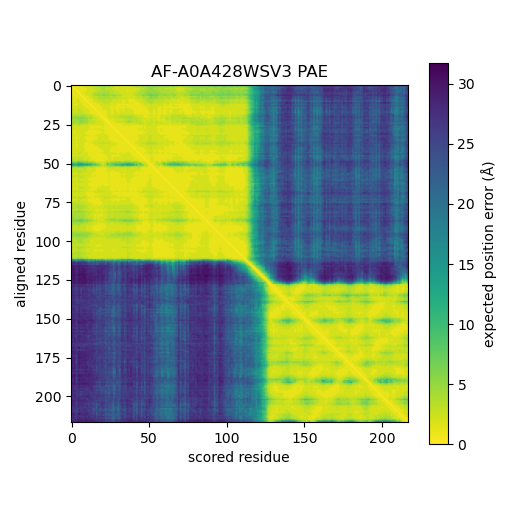2 SER A C 1
ATOM 620 O O . SER A 1 82 ? 9.097 -9.486 -20.112 1.00 97.62 82 SER A O 1
ATOM 622 N N . ASP A 1 83 ? 8.771 -9.572 -17.890 1.00 97.31 83 ASP A N 1
ATOM 623 C CA . ASP A 1 83 ? 7.876 -10.736 -17.875 1.00 97.31 83 ASP A CA 1
ATOM 624 C C . ASP A 1 83 ? 6.386 -10.324 -17.905 1.00 97.31 83 ASP A C 1
ATOM 626 O O . ASP A 1 83 ? 5.505 -11.182 -17.939 1.00 97.31 83 ASP A O 1
ATOM 630 N N . SER A 1 84 ? 6.081 -9.020 -17.847 1.00 97.81 84 SER A N 1
ATOM 631 C CA . SER A 1 84 ? 4.701 -8.529 -17.772 1.00 97.81 84 SER A CA 1
ATOM 632 C C . SER A 1 84 ? 3.966 -8.629 -19.111 1.00 97.81 84 SER A C 1
ATOM 634 O O . SER A 1 84 ? 4.494 -8.262 -20.161 1.00 97.81 84 SER A O 1
ATOM 636 N N . TRP A 1 85 ? 2.686 -9.007 -19.056 1.00 98.38 85 TRP A N 1
ATOM 637 C CA . TRP A 1 85 ? 1.770 -8.928 -20.200 1.00 98.38 85 TRP A CA 1
ATOM 638 C C . TRP A 1 85 ? 1.501 -7.481 -20.661 1.00 98.38 85 TRP A C 1
ATOM 640 O O . TRP A 1 85 ? 1.143 -7.256 -21.816 1.00 98.38 85 TRP A O 1
ATOM 650 N N . ARG A 1 86 ? 1.717 -6.489 -19.783 1.00 96.75 86 ARG A N 1
ATOM 651 C CA . ARG A 1 86 ? 1.568 -5.050 -20.060 1.00 96.75 86 ARG A CA 1
ATOM 652 C C . ARG A 1 86 ? 2.886 -4.455 -20.548 1.00 96.75 86 ARG A C 1
ATOM 654 O O . ARG A 1 86 ? 3.557 -3.690 -19.850 1.00 96.75 86 ARG A O 1
ATOM 661 N N . THR A 1 87 ? 3.295 -4.858 -21.748 1.00 95.19 87 THR A N 1
ATOM 662 C CA . THR A 1 87 ? 4.573 -4.449 -22.346 1.00 95.19 87 THR A CA 1
ATOM 663 C C . THR A 1 87 ? 4.725 -2.923 -22.383 1.00 95.19 87 THR A C 1
ATOM 665 O O . THR A 1 87 ? 3.845 -2.210 -22.854 1.00 95.19 87 THR A O 1
ATOM 668 N N . GLY A 1 88 ? 5.870 -2.422 -21.907 1.00 92.50 88 GLY A N 1
ATOM 669 C CA . GLY A 1 88 ? 6.199 -0.991 -21.891 1.00 92.50 88 GLY A CA 1
ATOM 670 C C . GLY A 1 88 ? 5.689 -0.221 -20.670 1.00 92.50 88 GLY A C 1
ATOM 671 O O . GLY A 1 88 ? 6.097 0.921 -20.471 1.00 92.50 88 GLY A O 1
ATOM 672 N N . GLU A 1 89 ? 4.860 -0.832 -19.820 1.00 95.62 89 GLU A N 1
ATOM 673 C CA . GLU A 1 89 ? 4.325 -0.168 -18.626 1.00 95.62 89 GLU A CA 1
ATOM 674 C C . GLU A 1 89 ? 5.184 -0.355 -17.374 1.00 95.62 89 GLU A C 1
ATOM 676 O O . GLU A 1 89 ? 4.932 0.306 -16.369 1.00 95.62 89 GLU A O 1
ATOM 681 N N . ASN A 1 90 ? 6.175 -1.252 -17.415 1.00 94.88 90 ASN A N 1
ATOM 682 C CA . ASN A 1 90 ? 7.055 -1.602 -16.295 1.00 94.88 90 ASN A CA 1
ATOM 683 C C . ASN A 1 90 ? 6.306 -1.700 -14.947 1.00 94.88 90 ASN A C 1
ATOM 685 O O . ASN A 1 90 ? 6.603 -0.940 -14.006 1.00 94.88 90 ASN A O 1
ATOM 689 N N . PRO A 1 91 ? 5.281 -2.567 -14.841 1.00 98.31 91 PRO A N 1
ATOM 690 C CA . PRO A 1 91 ? 4.284 -2.418 -13.801 1.00 98.31 91 PRO A CA 1
ATOM 691 C C . PRO A 1 91 ? 4.570 -3.238 -12.538 1.00 98.31 91 PRO A C 1
ATOM 693 O O . PRO A 1 91 ? 3.717 -3.267 -11.656 1.00 98.31 91 PRO A O 1
ATOM 696 N N . LEU A 1 92 ? 5.724 -3.914 -12.449 1.00 98.56 92 LEU A N 1
ATOM 697 C CA . LEU A 1 92 ? 6.021 -4.930 -11.432 1.00 98.56 92 LEU A CA 1
ATOM 698 C C . LEU A 1 92 ? 7.058 -4.459 -10.399 1.00 98.56 92 LEU A C 1
ATOM 700 O O . LEU A 1 92 ? 7.498 -3.307 -10.382 1.00 98.56 92 LEU A O 1
ATOM 704 N N . LEU A 1 93 ? 7.426 -5.353 -9.478 1.00 97.94 93 LEU A N 1
ATOM 705 C CA . LEU A 1 93 ? 8.302 -5.052 -8.339 1.00 97.94 93 LEU A CA 1
ATOM 706 C C . LEU A 1 93 ? 9.799 -5.063 -8.685 1.00 97.94 93 LEU A C 1
ATOM 708 O O . LEU A 1 93 ? 10.591 -4.456 -7.957 1.00 97.94 93 LEU A O 1
ATOM 712 N N . PHE A 1 94 ? 10.183 -5.726 -9.776 1.00 98.00 94 PHE A N 1
ATOM 713 C CA . PHE A 1 94 ? 11.567 -5.844 -10.232 1.00 98.00 94 PHE A CA 1
ATOM 714 C C . PHE A 1 94 ? 11.724 -5.289 -11.646 1.00 98.00 94 PHE A C 1
ATOM 716 O O . PHE A 1 94 ? 10.821 -5.429 -12.468 1.00 98.00 94 PHE A O 1
ATOM 723 N N . ASP A 1 95 ? 12.865 -4.665 -11.928 1.00 94.56 95 ASP A N 1
ATOM 724 C CA . ASP A 1 95 ? 13.187 -4.198 -13.278 1.00 94.56 95 ASP A CA 1
ATOM 725 C C . ASP A 1 95 ? 13.517 -5.374 -14.221 1.00 94.56 95 ASP A C 1
ATOM 727 O O . ASP A 1 95 ? 13.598 -6.532 -13.800 1.00 94.56 95 ASP A O 1
ATOM 731 N N . GLY A 1 96 ? 13.723 -5.089 -15.511 1.00 94.12 96 GLY A N 1
ATOM 732 C CA . GLY A 1 96 ? 14.043 -6.116 -16.513 1.00 94.12 96 GLY A CA 1
ATOM 733 C C . GLY A 1 96 ? 15.338 -6.898 -16.242 1.00 94.12 96 GLY A C 1
ATOM 734 O O . GLY A 1 96 ? 15.475 -8.030 -16.708 1.00 94.12 96 GLY A O 1
ATOM 735 N N . SER A 1 97 ? 16.254 -6.336 -15.450 1.00 96.62 97 SER A N 1
ATOM 736 C CA . SER A 1 97 ? 17.505 -6.975 -15.021 1.00 96.62 97 SER A CA 1
ATOM 737 C C . SER A 1 97 ? 17.345 -7.779 -13.724 1.00 96.62 97 SER A C 1
ATOM 739 O O . SER A 1 97 ? 18.290 -8.435 -13.291 1.00 96.62 97 SER A O 1
ATOM 741 N N . GLY A 1 98 ? 16.162 -7.756 -13.101 1.00 91.62 98 GLY A N 1
ATOM 742 C CA . GLY A 1 98 ? 15.881 -8.439 -11.839 1.00 91.62 98 GLY A CA 1
ATOM 743 C C . GLY A 1 98 ? 16.260 -7.646 -10.587 1.00 91.62 98 GLY A C 1
ATOM 744 O O . GLY A 1 98 ? 16.226 -8.205 -9.489 1.00 91.62 98 GLY A O 1
ATOM 745 N N . ASN A 1 99 ? 16.596 -6.358 -10.699 1.00 91.75 99 ASN A N 1
ATOM 746 C CA . ASN A 1 99 ? 16.848 -5.531 -9.521 1.00 91.75 99 ASN A CA 1
ATOM 747 C C . ASN A 1 99 ? 15.531 -5.100 -8.871 1.00 91.75 99 ASN A C 1
ATOM 749 O O . ASN A 1 99 ? 14.528 -4.845 -9.537 1.00 91.75 99 ASN A O 1
ATOM 753 N N . LYS A 1 100 ? 15.545 -4.963 -7.544 1.00 90.69 100 LYS A N 1
ATOM 754 C CA . LYS A 1 100 ? 14.403 -4.463 -6.768 1.00 90.69 100 LYS A CA 1
ATOM 755 C C . LYS A 1 100 ? 14.123 -2.999 -7.117 1.00 90.69 100 LYS A C 1
ATOM 757 O O . LYS A 1 100 ? 15.013 -2.158 -7.001 1.00 90.69 100 LYS A O 1
ATOM 762 N N . LYS A 1 101 ? 12.874 -2.676 -7.453 1.00 90.19 101 LYS A N 1
ATOM 763 C CA . LYS A 1 101 ? 12.416 -1.290 -7.655 1.00 90.19 101 LYS A CA 1
ATOM 764 C C . LYS A 1 101 ? 11.997 -0.647 -6.333 1.00 90.19 101 LYS A C 1
ATOM 766 O O . LYS A 1 101 ? 11.789 -1.321 -5.325 1.00 90.19 101 LYS A O 1
ATOM 771 N N . ALA A 1 102 ? 11.754 0.665 -6.354 1.00 83.06 102 ALA A N 1
ATOM 772 C CA . ALA A 1 102 ? 11.142 1.378 -5.226 1.00 83.06 102 ALA A CA 1
ATOM 773 C C . ALA A 1 102 ? 9.800 0.749 -4.788 1.00 83.06 102 ALA A C 1
ATOM 775 O O . ALA A 1 102 ? 9.486 0.721 -3.598 1.00 83.06 102 ALA A O 1
ATOM 776 N N . ALA A 1 103 ? 9.045 0.187 -5.741 1.00 81.75 103 ALA A N 1
ATOM 777 C CA . ALA A 1 103 ? 7.824 -0.569 -5.485 1.00 81.75 103 ALA A CA 1
ATOM 778 C C . ALA A 1 103 ? 8.055 -1.771 -4.553 1.00 81.75 103 ALA A C 1
ATOM 780 O O . ALA A 1 103 ? 7.355 -1.893 -3.550 1.00 81.75 103 ALA A O 1
ATOM 781 N N . TYR A 1 104 ? 9.084 -2.592 -4.798 1.00 95.12 104 TYR A N 1
ATOM 782 C CA . TYR A 1 104 ? 9.440 -3.712 -3.917 1.00 95.12 104 TYR A CA 1
ATOM 783 C C . TYR A 1 104 ? 9.660 -3.244 -2.475 1.00 95.12 104 TYR A C 1
ATOM 785 O O . TYR A 1 104 ? 9.058 -3.765 -1.535 1.00 95.12 104 TYR A O 1
ATOM 793 N N . THR A 1 105 ? 10.504 -2.225 -2.297 1.00 78.62 105 THR A N 1
ATOM 794 C CA . THR A 1 105 ? 10.855 -1.709 -0.968 1.00 78.62 105 THR A CA 1
ATOM 795 C C . THR A 1 105 ? 9.627 -1.162 -0.243 1.00 78.62 105 THR A C 1
ATOM 797 O O . THR A 1 105 ? 9.480 -1.360 0.960 1.00 78.62 105 THR A O 1
ATOM 800 N N . SER A 1 106 ? 8.708 -0.524 -0.970 1.00 79.88 106 SER A N 1
ATOM 801 C CA . SER A 1 106 ? 7.464 -0.006 -0.398 1.00 79.88 106 SER A CA 1
ATOM 802 C C . SER A 1 106 ? 6.535 -1.109 0.127 1.00 79.88 106 SER A C 1
ATOM 804 O O . SER A 1 106 ? 5.977 -0.959 1.215 1.00 79.88 106 SER A O 1
ATOM 806 N N . VAL A 1 107 ? 6.425 -2.237 -0.589 1.00 92.75 107 VAL A N 1
ATOM 807 C CA . VAL A 1 107 ? 5.642 -3.406 -0.158 1.00 92.75 107 VAL A CA 1
ATOM 808 C C . VAL A 1 107 ? 6.276 -4.037 1.074 1.00 92.75 107 VAL A C 1
ATOM 810 O O . VAL A 1 107 ? 5.582 -4.268 2.061 1.00 92.75 107 VAL A O 1
ATOM 813 N N . LEU A 1 108 ? 7.596 -4.254 1.053 1.00 90.19 108 LEU A N 1
ATOM 814 C CA . LEU A 1 108 ? 8.325 -4.819 2.189 1.00 90.19 108 LEU A CA 1
ATOM 815 C C . LEU A 1 108 ? 8.144 -3.970 3.456 1.00 90.19 108 LEU A C 1
ATOM 817 O O . LEU A 1 108 ? 7.854 -4.504 4.524 1.00 90.19 108 LEU A O 1
ATOM 821 N N . ASN A 1 109 ? 8.261 -2.646 3.334 1.00 79.56 109 ASN A N 1
ATOM 822 C CA . ASN A 1 109 ? 8.061 -1.732 4.457 1.00 79.56 109 ASN A CA 1
ATOM 823 C C . ASN A 1 109 ? 6.624 -1.788 4.994 1.00 79.56 109 ASN A C 1
ATOM 825 O O . ASN A 1 109 ? 6.433 -1.840 6.208 1.00 79.56 109 ASN A O 1
ATOM 829 N N . ALA A 1 110 ? 5.623 -1.820 4.108 1.00 80.75 110 ALA A N 1
ATOM 830 C CA . ALA A 1 110 ? 4.222 -1.945 4.504 1.00 80.75 110 ALA A CA 1
ATOM 831 C C . ALA A 1 110 ? 3.961 -3.256 5.265 1.00 80.75 110 ALA A C 1
ATOM 833 O O . ALA A 1 110 ? 3.366 -3.222 6.342 1.00 80.75 110 ALA A O 1
ATOM 834 N N . LEU A 1 111 ? 4.469 -4.386 4.766 1.00 85.94 111 LEU A N 1
ATOM 835 C CA . LEU A 1 111 ? 4.343 -5.690 5.426 1.00 85.94 111 LEU A CA 1
ATOM 836 C C . LEU A 1 111 ? 5.026 -5.710 6.800 1.00 85.94 111 LEU A C 1
ATOM 838 O O . LEU A 1 111 ? 4.413 -6.126 7.779 1.00 85.94 111 LEU A O 1
ATOM 842 N N . ASN A 1 112 ? 6.247 -5.180 6.902 1.00 80.88 112 ASN A N 1
ATOM 843 C CA . ASN A 1 112 ? 6.980 -5.109 8.171 1.00 80.88 112 ASN A CA 1
ATOM 844 C C . ASN A 1 112 ? 6.294 -4.190 9.198 1.00 80.88 112 ASN A C 1
ATOM 846 O O . ASN A 1 112 ? 6.391 -4.421 10.401 1.00 80.88 112 ASN A O 1
ATOM 850 N N . SER A 1 113 ? 5.574 -3.162 8.737 1.00 73.12 113 SER A N 1
ATOM 851 C CA . SER A 1 113 ? 4.776 -2.280 9.602 1.00 73.12 113 SER A CA 1
ATOM 852 C C . SER A 1 113 ? 3.457 -2.910 10.081 1.00 73.12 113 SER A C 1
ATOM 854 O O . SER A 1 113 ? 2.890 -2.464 11.082 1.00 73.12 113 SER A O 1
ATOM 856 N N . GLY A 1 114 ? 2.994 -3.975 9.410 1.00 53.72 114 GLY A N 1
ATOM 857 C CA . GLY A 1 114 ? 1.726 -4.669 9.664 1.00 53.72 114 GLY A CA 1
ATOM 858 C C . GLY A 1 114 ? 1.634 -5.401 11.009 1.00 53.72 114 GLY A C 1
ATOM 859 O O . GLY A 1 114 ? 0.561 -5.870 11.368 1.00 53.72 114 GLY A O 1
ATOM 860 N N . GLY A 1 115 ? 2.721 -5.451 11.788 1.00 40.72 115 GLY A N 1
ATOM 861 C CA . GLY A 1 115 ? 2.748 -5.988 13.153 1.00 40.72 115 GLY A CA 1
ATOM 862 C C . GLY A 1 115 ? 2.182 -5.059 14.238 1.00 40.72 115 GLY A C 1
ATOM 863 O O . GLY A 1 115 ? 2.200 -5.427 15.409 1.00 40.72 115 GLY A O 1
ATOM 864 N N . THR A 1 116 ? 1.690 -3.858 13.896 1.00 34.72 116 THR A N 1
ATOM 865 C CA . THR A 1 116 ? 1.052 -2.951 14.870 1.00 34.72 116 THR A CA 1
ATOM 866 C C . THR A 1 116 ? -0.308 -2.458 14.369 1.00 34.72 116 THR A C 1
ATOM 868 O O . THR A 1 116 ? -0.405 -1.563 13.535 1.00 34.72 116 THR A O 1
ATOM 871 N N . THR A 1 117 ? -1.368 -3.074 14.880 1.00 37.22 117 THR A N 1
ATOM 872 C CA . THR A 1 117 ? -2.786 -2.775 14.632 1.00 37.22 117 THR A CA 1
ATOM 873 C C . THR A 1 117 ? -3.168 -1.315 14.924 1.00 37.22 117 THR A C 1
ATOM 875 O O . THR A 1 117 ? -2.914 -0.831 16.026 1.00 37.22 117 THR A O 1
ATOM 878 N N . ASN A 1 118 ? -3.862 -0.644 13.992 1.00 33.00 118 ASN A N 1
ATOM 879 C CA . ASN A 1 118 ? -5.292 -0.333 14.165 1.00 33.00 118 ASN A CA 1
ATOM 880 C C . ASN A 1 118 ? -5.977 0.080 12.831 1.00 33.00 118 ASN A C 1
ATOM 882 O O . ASN A 1 118 ? -5.365 0.816 12.055 1.00 33.00 118 ASN A O 1
ATOM 886 N N . PRO A 1 119 ? -7.226 -0.353 12.553 1.00 39.75 119 PRO A N 1
ATOM 887 C CA . PRO A 1 119 ? -7.971 -0.039 11.324 1.00 39.75 119 PRO A CA 1
ATOM 888 C C . PRO A 1 119 ? -8.788 1.267 11.434 1.00 39.75 119 PRO A C 1
ATOM 890 O O . PRO A 1 119 ? -9.284 1.568 12.519 1.00 39.75 119 PRO A O 1
ATOM 893 N N . PRO A 1 120 ? -9.058 2.004 10.335 1.00 38.59 120 PRO A N 1
ATOM 894 C CA . PRO A 1 120 ? -10.174 2.940 10.283 1.00 38.59 120 PRO A CA 1
ATOM 895 C C . PRO A 1 120 ? -11.386 2.298 9.592 1.00 38.59 120 PRO A C 1
ATOM 897 O O . PRO A 1 120 ? -11.396 2.080 8.381 1.00 38.59 120 PRO A O 1
ATOM 900 N N . THR A 1 121 ? -12.435 2.050 10.371 1.00 45.28 121 THR A N 1
ATOM 901 C CA . THR A 1 121 ? -13.801 1.782 9.905 1.00 45.28 121 THR A CA 1
ATOM 902 C C . THR A 1 121 ? -14.695 2.944 10.341 1.00 45.28 121 THR A C 1
ATOM 904 O O . THR A 1 121 ? -15.120 2.926 11.486 1.00 45.28 121 THR A O 1
ATOM 907 N N . THR A 1 122 ? -14.926 3.947 9.478 1.00 31.23 122 THR A N 1
ATOM 908 C CA . THR A 1 122 ? -16.185 4.730 9.299 1.00 31.23 122 THR A CA 1
ATOM 909 C C . THR A 1 122 ? -15.962 6.005 8.447 1.00 31.23 122 THR A C 1
ATOM 911 O O . THR A 1 122 ? -14.857 6.545 8.465 1.00 31.23 122 THR A O 1
ATOM 914 N N . PRO A 1 123 ? -16.987 6.510 7.716 1.00 36.78 123 PRO A N 1
ATOM 915 C CA . PRO A 1 123 ? -16.966 7.806 7.006 1.00 36.78 123 PRO A CA 1
ATOM 916 C C . PRO A 1 123 ? -16.660 8.998 7.936 1.00 36.78 123 PRO A C 1
ATOM 918 O O . PRO A 1 123 ? -16.947 8.892 9.129 1.00 36.78 123 PRO A O 1
ATOM 921 N N . PRO A 1 124 ? -16.135 10.142 7.439 1.00 40.00 124 PRO A N 1
ATOM 922 C CA . PRO A 1 124 ? -15.752 11.254 8.301 1.00 40.00 124 PRO A CA 1
ATOM 923 C C . PRO A 1 124 ? -16.990 11.934 8.896 1.00 40.00 124 PRO A C 1
ATOM 925 O O . PRO A 1 124 ? -17.626 12.783 8.273 1.00 40.00 124 PRO A O 1
ATOM 928 N N . THR A 1 125 ? -17.299 11.589 10.140 1.00 34.41 125 THR A N 1
ATOM 929 C CA . THR A 1 125 ? -17.859 12.526 11.112 1.00 34.41 125 THR A CA 1
ATOM 930 C C . THR A 1 125 ? -16.738 13.486 11.518 1.00 34.41 125 THR A C 1
ATOM 932 O O . THR A 1 125 ? -15.603 13.073 11.751 1.00 34.41 125 THR A O 1
ATOM 935 N N . SER A 1 126 ? -17.049 14.778 11.546 1.00 42.53 126 SER A N 1
ATOM 936 C CA . SER A 1 126 ? -16.195 15.889 11.986 1.00 42.53 126 SER A CA 1
ATOM 937 C C . SER A 1 126 ? -15.256 15.510 13.148 1.00 42.53 126 SER A C 1
ATOM 939 O O . SER A 1 126 ? -15.732 15.331 14.267 1.00 42.53 126 SER A O 1
ATOM 941 N N . GLY A 1 127 ? -13.944 15.373 12.889 1.00 53.19 127 GLY A N 1
ATOM 942 C CA . GLY A 1 127 ? -12.956 15.079 13.943 1.00 53.19 127 GLY A CA 1
ATOM 943 C C . GLY A 1 127 ? -11.627 14.413 13.538 1.00 53.19 127 GLY A C 1
ATOM 944 O O . GLY A 1 127 ? -10.758 14.250 14.393 1.00 53.19 127 GLY A O 1
ATOM 945 N N . THR A 1 128 ? -11.407 14.029 12.275 1.00 62.16 128 THR A N 1
ATOM 946 C CA . THR A 1 128 ? -10.146 13.377 11.854 1.00 62.16 128 THR A CA 1
ATOM 947 C C . THR A 1 128 ? -9.417 14.177 10.776 1.00 62.16 128 THR A C 1
ATOM 949 O O . THR A 1 128 ? -10.032 14.703 9.851 1.00 62.16 128 THR A O 1
ATOM 952 N N . CYS A 1 129 ? -8.095 14.299 10.919 1.00 75.38 129 CYS A N 1
ATOM 953 C CA . CYS A 1 129 ? -7.216 14.897 9.917 1.00 75.38 129 CYS A CA 1
ATOM 954 C C . CYS A 1 129 ? -6.391 13.813 9.223 1.00 75.38 129 CYS A C 1
ATOM 956 O O . CYS A 1 129 ? -6.242 12.706 9.731 1.00 75.38 129 CYS A O 1
ATOM 958 N N . THR A 1 130 ? -5.844 14.124 8.053 1.00 82.31 130 THR A N 1
ATOM 959 C CA . THR A 1 130 ? -4.897 13.257 7.340 1.00 82.31 130 THR A CA 1
ATOM 960 C C . THR A 1 130 ? -3.550 13.954 7.273 1.00 82.31 130 THR A C 1
ATOM 962 O O . THR A 1 130 ? -3.491 15.100 6.840 1.00 82.31 130 THR A O 1
ATOM 965 N N . ALA A 1 131 ? -2.472 13.275 7.667 1.00 84.94 131 ALA A N 1
ATOM 966 C CA . ALA A 1 131 ? -1.107 13.788 7.575 1.00 84.94 131 ALA A CA 1
ATOM 967 C C . ALA A 1 131 ? -0.296 12.981 6.551 1.00 84.94 131 ALA A C 1
ATOM 969 O O . ALA A 1 131 ? -0.265 11.751 6.606 1.00 84.94 131 ALA A O 1
ATOM 970 N N . ALA A 1 132 ? 0.357 13.675 5.621 1.00 76.56 132 ALA A N 1
ATOM 971 C CA . ALA A 1 132 ? 1.130 13.083 4.533 1.00 76.56 132 ALA A CA 1
ATOM 972 C C . ALA A 1 132 ? 2.583 13.569 4.566 1.00 76.56 132 ALA A C 1
ATOM 974 O O . ALA A 1 132 ? 2.839 14.770 4.638 1.00 76.56 132 ALA A O 1
ATOM 975 N N . ILE A 1 133 ? 3.530 12.631 4.494 1.00 81.75 133 ILE A N 1
ATOM 976 C CA . ILE A 1 133 ? 4.968 12.919 4.488 1.00 81.75 133 ILE A CA 1
ATOM 977 C C . ILE A 1 133 ? 5.432 13.264 3.072 1.00 81.75 133 ILE A C 1
ATOM 979 O O . ILE A 1 133 ? 5.207 12.505 2.132 1.00 81.75 133 ILE A O 1
ATOM 983 N N . THR A 1 134 ? 6.165 14.366 2.955 1.00 81.62 134 THR A N 1
ATOM 984 C CA . THR A 1 134 ? 6.961 14.735 1.785 1.00 81.62 134 THR A CA 1
ATOM 985 C C . THR A 1 134 ? 8.446 14.680 2.163 1.00 81.62 134 THR A C 1
ATOM 987 O O . THR A 1 134 ? 8.876 15.426 3.052 1.00 81.62 134 THR A O 1
ATOM 990 N N . PRO A 1 135 ? 9.247 13.806 1.525 1.00 76.94 135 PRO A N 1
ATOM 991 C CA . PRO A 1 135 ? 10.692 13.777 1.730 1.00 76.94 135 PRO A CA 1
ATOM 992 C C . PRO A 1 135 ? 11.329 15.121 1.361 1.00 76.94 135 PRO A C 1
ATOM 994 O O . PRO A 1 135 ? 11.035 15.681 0.307 1.00 76.94 135 PRO A O 1
ATOM 997 N N . GLY A 1 136 ? 12.195 15.635 2.232 1.00 73.69 136 GLY A N 1
ATOM 998 C CA . GLY A 1 136 ? 12.993 16.829 1.975 1.00 73.69 136 GLY A CA 1
ATOM 999 C C . GLY A 1 136 ? 14.431 16.493 1.587 1.00 73.69 136 GLY A C 1
ATOM 1000 O O . GLY A 1 136 ? 14.770 15.356 1.258 1.00 73.69 136 GLY A O 1
ATOM 1001 N N . THR A 1 137 ? 15.291 17.508 1.651 1.00 84.00 137 THR A N 1
ATOM 1002 C CA . THR A 1 137 ? 16.727 17.373 1.389 1.00 84.00 137 THR A CA 1
ATOM 1003 C C . THR A 1 137 ? 17.368 16.339 2.313 1.00 84.00 137 THR A C 1
ATOM 1005 O O . THR A 1 137 ? 17.087 16.303 3.513 1.00 84.00 137 THR A O 1
ATOM 1008 N N . VAL A 1 138 ? 18.250 15.518 1.747 1.00 82.94 138 VAL A N 1
ATOM 1009 C CA . VAL A 1 138 ? 19.029 14.502 2.458 1.00 82.94 138 VAL A CA 1
ATOM 1010 C C . VAL A 1 138 ? 20.505 14.879 2.385 1.00 82.94 138 VAL A C 1
ATOM 1012 O O . VAL A 1 138 ? 21.015 15.192 1.310 1.00 82.94 138 VAL A O 1
ATOM 1015 N N . TRP A 1 139 ? 21.184 14.826 3.523 1.00 89.44 139 TRP A N 1
ATOM 1016 C CA . TRP A 1 139 ? 22.627 15.002 3.663 1.00 89.44 139 TRP A CA 1
ATOM 1017 C C . TRP A 1 139 ? 23.267 13.702 4.156 1.00 89.44 139 TRP A C 1
ATOM 1019 O O . TRP A 1 139 ? 22.577 12.725 4.443 1.00 89.44 139 TRP A O 1
ATOM 1029 N N . GLY A 1 140 ? 24.597 13.683 4.264 1.00 86.25 140 GLY A N 1
ATOM 1030 C CA . GLY A 1 140 ? 25.336 12.497 4.711 1.00 86.25 140 GLY A CA 1
ATOM 1031 C C . GLY A 1 140 ? 25.008 12.053 6.142 1.00 86.25 140 GLY A C 1
ATOM 1032 O O . GLY A 1 140 ? 25.143 10.875 6.456 1.00 86.25 140 GLY A O 1
ATOM 1033 N N . ASP A 1 141 ? 24.547 12.970 6.994 1.00 90.44 141 ASP A N 1
ATOM 1034 C CA . ASP A 1 141 ? 24.296 12.741 8.421 1.00 90.44 141 ASP A CA 1
ATOM 1035 C C . ASP A 1 141 ? 22.821 12.887 8.839 1.00 90.44 141 ASP A C 1
ATOM 1037 O O . ASP A 1 141 ? 22.449 12.455 9.933 1.00 90.44 141 ASP A O 1
ATOM 1041 N N .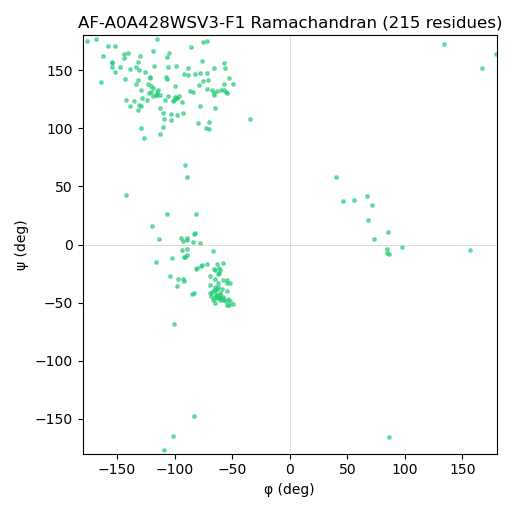 ARG A 1 142 ? 21.971 13.486 7.994 1.00 92.12 142 ARG A N 1
ATOM 1042 C CA . ARG A 1 142 ? 20.601 13.878 8.355 1.00 92.12 142 ARG A CA 1
ATOM 1043 C C . ARG A 1 142 ? 19.688 14.039 7.145 1.00 92.12 142 ARG A C 1
ATOM 1045 O O . ARG A 1 142 ? 20.145 14.097 6.007 1.00 92.12 142 ARG A O 1
ATOM 1052 N N . TYR A 1 143 ? 18.394 14.208 7.385 1.00 88.75 143 TYR A N 1
ATOM 1053 C CA . TYR A 1 143 ? 17.420 14.567 6.354 1.00 88.75 143 TYR A CA 1
ATOM 1054 C C . TYR A 1 143 ? 16.294 15.434 6.903 1.00 88.75 143 TYR A C 1
ATOM 1056 O O . TYR A 1 143 ? 15.933 15.339 8.076 1.00 88.75 143 TYR A O 1
ATOM 1064 N N . ASN A 1 144 ? 15.711 16.250 6.029 1.00 91.06 144 ASN A N 1
ATOM 1065 C CA . ASN A 1 144 ? 14.499 17.001 6.321 1.00 91.06 144 ASN A CA 1
ATOM 1066 C C . ASN A 1 144 ? 13.256 16.215 5.911 1.00 91.06 144 ASN A C 1
ATOM 1068 O O . ASN A 1 144 ? 13.241 15.514 4.898 1.00 91.06 144 ASN A O 1
ATOM 1072 N N . THR A 1 145 ? 12.190 16.396 6.679 1.00 89.38 145 THR A N 1
ATOM 1073 C CA . THR A 1 145 ? 10.858 15.877 6.383 1.00 89.38 145 THR A CA 1
ATOM 1074 C C . THR A 1 145 ? 9.852 17.009 6.487 1.00 89.38 145 THR A C 1
ATOM 1076 O O . THR A 1 145 ? 9.867 17.757 7.463 1.00 89.38 145 THR A O 1
ATOM 1079 N N . SER A 1 146 ? 8.978 17.122 5.492 1.00 89.62 146 SER A N 1
ATOM 1080 C CA . SER A 1 146 ? 7.797 17.981 5.549 1.00 89.62 146 SER A CA 1
ATOM 1081 C C . SER A 1 146 ? 6.556 17.110 5.706 1.00 89.62 146 SER A C 1
ATOM 1083 O O . SER A 1 146 ? 6.484 16.025 5.131 1.00 89.62 146 SER A O 1
ATOM 1085 N N . VAL A 1 147 ? 5.584 17.556 6.490 1.00 90.31 147 VAL A N 1
ATOM 1086 C CA . VAL A 1 147 ? 4.316 16.863 6.703 1.00 90.31 147 VAL A CA 1
ATOM 1087 C C . VAL A 1 147 ? 3.180 17.838 6.464 1.00 90.31 147 VAL A C 1
ATOM 1089 O O . VAL A 1 147 ? 3.059 18.837 7.170 1.00 90.31 147 VAL A O 1
ATOM 1092 N N . THR A 1 148 ? 2.330 17.526 5.491 1.00 88.25 148 THR A N 1
ATOM 1093 C CA . THR A 1 148 ? 1.129 18.306 5.190 1.00 88.25 148 THR A CA 1
ATOM 1094 C C . THR A 1 148 ? -0.084 17.643 5.821 1.00 88.25 148 THR A C 1
ATOM 1096 O O . THR A 1 148 ? -0.349 16.462 5.595 1.00 88.25 148 THR A O 1
ATOM 1099 N N . VAL A 1 149 ? -0.825 18.418 6.605 1.00 84.81 149 VAL A N 1
ATOM 1100 C CA . VAL A 1 149 ? -2.069 18.024 7.254 1.00 84.81 149 VAL A CA 1
ATOM 1101 C C . VAL A 1 149 ? -3.256 18.547 6.446 1.00 84.81 149 VAL A C 1
ATOM 1103 O O . VAL A 1 149 ? -3.274 19.682 5.979 1.00 84.81 149 VAL A O 1
ATOM 1106 N N . THR A 1 150 ? -4.266 17.710 6.259 1.00 82.06 150 THR A N 1
ATOM 1107 C CA . THR A 1 150 ? -5.503 18.038 5.544 1.00 82.06 150 THR A CA 1
ATOM 1108 C C . THR A 1 150 ? -6.709 17.592 6.363 1.00 82.06 150 THR A C 1
ATOM 1110 O O . THR A 1 150 ? -6.595 16.741 7.244 1.00 82.06 150 THR A O 1
ATOM 1113 N N . GLY A 1 151 ? -7.868 18.199 6.114 1.00 73.88 151 GLY A N 1
ATOM 1114 C CA . GLY A 1 151 ? -9.110 17.883 6.830 1.00 73.88 151 GLY A CA 1
ATOM 1115 C C . GLY A 1 151 ? -9.304 18.612 8.165 1.00 73.88 151 GLY A C 1
ATOM 1116 O O . GLY A 1 151 ? -10.399 18.549 8.710 1.00 73.88 151 GLY A O 1
ATOM 1117 N N . ALA A 1 152 ? -8.303 19.346 8.670 1.00 77.25 152 ALA A N 1
ATOM 1118 C CA . ALA A 1 152 ? -8.446 20.205 9.848 1.00 77.25 152 ALA A CA 1
ATOM 1119 C C . ALA A 1 152 ? -7.438 21.370 9.856 1.00 77.25 152 ALA A C 1
ATOM 1121 O O . ALA A 1 152 ? -6.353 21.255 9.286 1.00 77.25 152 ALA A O 1
ATOM 1122 N N . SER A 1 153 ? -7.796 22.484 10.503 1.00 75.12 153 SER A N 1
ATOM 1123 C CA . SER A 1 153 ? -6.911 23.635 10.770 1.00 75.12 153 SER A CA 1
ATOM 1124 C C . SER A 1 153 ? -6.303 23.604 12.177 1.00 75.12 153 SER A C 1
ATOM 1126 O O . SER A 1 153 ? -5.184 24.071 12.374 1.00 75.12 153 SER A O 1
ATOM 1128 N N . ALA A 1 154 ? -7.014 23.009 13.138 1.00 81.62 154 ALA A N 1
ATOM 1129 C CA . ALA A 1 154 ? -6.477 22.570 14.417 1.00 81.62 154 ALA A CA 1
ATOM 1130 C C . ALA A 1 154 ? -6.224 21.063 14.340 1.00 81.62 154 ALA A C 1
ATOM 1132 O O . ALA A 1 154 ? -7.109 20.304 13.943 1.00 81.62 154 ALA A O 1
ATOM 1133 N N . TRP A 1 155 ? -5.015 20.615 14.663 1.00 86.62 155 TRP A N 1
ATOM 1134 C CA . TRP A 1 155 ? -4.641 19.213 14.492 1.00 86.62 155 TRP A CA 1
ATOM 1135 C C . TRP A 1 155 ? -3.531 18.788 15.446 1.00 86.62 155 TRP A C 1
ATOM 1137 O O . TRP A 1 155 ? -2.744 19.599 15.937 1.00 86.62 155 TRP A O 1
ATOM 1147 N N . THR A 1 156 ? -3.463 17.483 15.689 1.00 90.12 156 THR A N 1
ATOM 1148 C CA . THR A 1 156 ? -2.374 16.808 16.398 1.00 90.12 156 THR A CA 1
ATOM 1149 C C . THR A 1 156 ? -1.935 15.603 15.573 1.00 90.12 156 THR A C 1
ATOM 1151 O O . THR A 1 156 ? -2.748 14.723 15.305 1.00 90.12 156 THR A O 1
ATOM 1154 N N . ALA A 1 157 ? -0.670 15.558 15.161 1.00 88.88 157 ALA A N 1
ATOM 1155 C CA . ALA A 1 157 ? -0.082 14.481 14.372 1.00 88.88 157 ALA A CA 1
ATOM 1156 C C . ALA A 1 157 ? 1.016 13.774 15.171 1.00 88.88 157 ALA A C 1
ATOM 1158 O O . ALA A 1 157 ? 1.928 14.423 15.681 1.00 88.88 157 ALA A O 1
ATOM 1159 N N . VAL A 1 158 ? 0.961 12.447 15.258 1.00 90.19 158 VAL A N 1
ATOM 1160 C CA . VAL A 1 158 ? 2.010 11.649 15.906 1.00 90.19 158 VAL A CA 1
ATOM 1161 C C . VAL A 1 158 ? 2.941 11.103 14.832 1.00 90.19 158 VAL A C 1
ATOM 1163 O O . VAL A 1 158 ? 2.490 10.454 13.888 1.00 90.19 158 VAL A O 1
ATOM 1166 N N . VAL A 1 159 ? 4.238 11.354 14.974 1.00 90.06 159 VAL A N 1
ATOM 1167 C CA . VAL A 1 159 ? 5.301 10.907 14.071 1.00 90.06 159 VAL A CA 1
ATOM 1168 C C . VAL A 1 159 ? 6.265 10.019 14.842 1.00 90.06 159 VAL A C 1
ATOM 1170 O O . VAL A 1 159 ? 6.684 10.364 15.941 1.00 90.06 159 VAL A O 1
ATOM 1173 N N . VAL A 1 160 ? 6.649 8.890 14.259 1.00 89.12 160 VAL A N 1
ATOM 1174 C CA . VAL A 1 160 ? 7.632 7.971 14.839 1.00 89.12 160 VAL A CA 1
ATOM 1175 C C . VAL A 1 160 ? 8.859 7.916 13.947 1.00 89.12 160 VAL A C 1
ATOM 1177 O O . VAL A 1 160 ? 8.740 7.732 12.735 1.00 89.12 160 VAL A O 1
ATOM 1180 N N . ILE A 1 161 ? 10.033 8.057 14.549 1.00 87.75 161 ILE A N 1
ATOM 1181 C CA . ILE A 1 161 ? 11.330 7.788 13.920 1.00 87.75 161 ILE A CA 1
ATOM 1182 C C . ILE A 1 161 ? 11.904 6.471 14.446 1.00 87.75 161 ILE A C 1
ATOM 1184 O O . ILE A 1 161 ? 11.434 5.919 15.436 1.00 87.75 161 ILE A O 1
ATOM 1188 N N . THR A 1 162 ? 12.905 5.925 13.761 1.00 88.50 162 THR A N 1
ATOM 1189 C CA . THR A 1 162 ? 13.491 4.629 14.136 1.00 88.50 162 THR A CA 1
ATOM 1190 C C . THR A 1 162 ? 14.802 4.845 14.875 1.00 88.50 162 THR A C 1
ATOM 1192 O O . THR A 1 162 ? 15.719 5.437 14.313 1.00 88.50 162 THR A O 1
ATOM 1195 N N . ALA A 1 163 ? 14.936 4.328 16.098 1.00 83.94 163 ALA A N 1
ATOM 1196 C CA . ALA A 1 163 ? 16.223 4.317 16.794 1.00 83.94 163 ALA A CA 1
ATOM 1197 C C . ALA A 1 163 ? 17.322 3.687 15.903 1.00 83.94 163 ALA A C 1
ATOM 1199 O O . ALA A 1 163 ? 17.042 2.747 15.151 1.00 83.94 163 ALA A O 1
ATOM 1200 N N . PRO A 1 164 ? 18.571 4.174 15.940 1.00 90.06 164 PRO A N 1
ATOM 1201 C CA . PRO A 1 164 ? 19.130 5.227 16.799 1.00 90.06 164 PRO A CA 1
ATOM 1202 C C . PRO A 1 164 ? 18.882 6.676 16.327 1.00 90.06 164 PRO A C 1
ATOM 1204 O O . PRO A 1 164 ? 19.490 7.597 16.877 1.00 90.06 164 PRO A O 1
ATOM 1207 N N . GLN A 1 165 ? 18.038 6.910 15.313 1.00 91.25 165 GLN A N 1
ATOM 1208 C CA . GLN A 1 165 ? 17.764 8.264 14.821 1.00 91.25 165 GLN A CA 1
ATOM 1209 C C . GLN A 1 165 ? 17.261 9.179 15.944 1.00 91.25 165 GLN A C 1
ATOM 1211 O O . GLN A 1 165 ? 16.609 8.729 16.887 1.00 91.25 165 GLN A O 1
ATOM 1216 N N . THR A 1 166 ? 17.527 10.476 15.811 1.00 93.56 166 THR A N 1
ATOM 1217 C CA . THR A 1 166 ? 16.966 11.521 16.679 1.00 93.56 166 THR A CA 1
ATOM 1218 C C . THR A 1 166 ? 16.444 12.672 15.834 1.00 93.56 166 THR A C 1
ATOM 1220 O O . THR A 1 166 ? 16.918 12.900 14.721 1.00 93.56 166 THR A O 1
ATOM 1223 N N . ILE A 1 167 ? 15.459 13.414 16.335 1.00 95.25 167 ILE A N 1
ATOM 1224 C CA . ILE A 1 167 ? 15.028 14.663 15.701 1.00 95.25 167 ILE A CA 1
ATOM 1225 C C . ILE A 1 167 ? 15.788 15.818 16.347 1.00 95.25 167 ILE A C 1
ATOM 1227 O O . ILE A 1 167 ? 15.749 15.991 17.562 1.00 95.25 167 ILE A O 1
ATOM 1231 N N . SER A 1 168 ? 16.504 16.591 15.530 1.00 93.69 168 SER A N 1
ATOM 1232 C CA . SER A 1 168 ? 17.332 17.706 16.009 1.00 93.69 168 SER A CA 1
ATOM 1233 C C . SER A 1 168 ? 16.589 19.036 16.025 1.00 93.69 168 SER A C 1
ATOM 1235 O O . SER A 1 168 ? 16.900 19.910 16.827 1.00 93.69 168 SER A O 1
ATOM 1237 N N . THR A 1 169 ? 15.644 19.217 15.105 1.00 92.50 169 THR A N 1
ATOM 1238 C CA . THR A 1 169 ? 14.951 20.488 14.875 1.00 92.50 169 THR A CA 1
ATOM 1239 C C . THR A 1 169 ? 13.558 20.234 14.321 1.00 92.50 169 THR A C 1
ATOM 1241 O O . THR A 1 169 ? 13.338 19.281 13.576 1.00 92.50 169 THR A O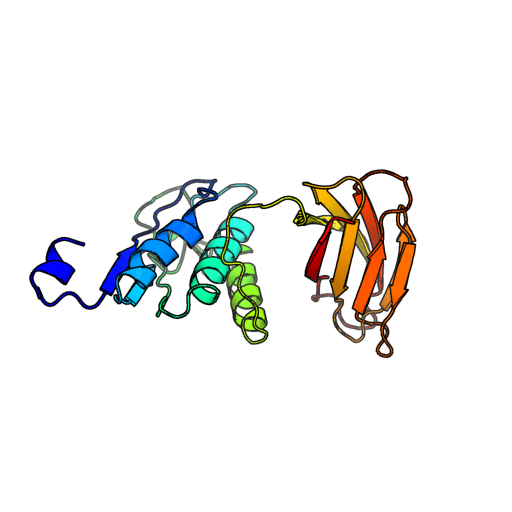 1
ATOM 1244 N N . THR A 1 170 ? 12.627 21.122 14.656 1.00 95.81 170 THR A N 1
ATOM 1245 C CA . THR A 1 170 ? 11.233 21.110 14.197 1.00 95.81 170 THR A CA 1
ATOM 1246 C C . THR A 1 170 ? 10.788 22.531 13.869 1.00 95.81 170 THR A C 1
ATOM 1248 O O . THR A 1 170 ? 11.258 23.473 14.507 1.00 95.81 170 THR A O 1
ATOM 1251 N N . TRP A 1 171 ? 9.852 22.702 12.940 1.00 92.12 171 TRP A N 1
ATOM 1252 C CA . TRP A 1 171 ? 9.263 24.005 12.618 1.00 92.12 171 TRP A CA 1
ATOM 1253 C C . TRP A 1 171 ? 7.775 23.894 12.275 1.00 92.12 171 TRP A C 1
ATOM 1255 O O . TRP A 1 171 ? 7.283 22.821 11.923 1.00 92.12 171 TRP A O 1
ATOM 1265 N N . SER A 1 172 ? 7.077 25.031 12.362 1.00 88.44 172 SER A N 1
ATOM 1266 C CA . SER A 1 172 ? 5.651 25.192 12.031 1.00 88.44 172 SER A CA 1
ATOM 1267 C C . SER A 1 172 ? 4.709 24.242 12.789 1.00 88.44 172 SER A C 1
ATOM 1269 O O . SER A 1 172 ? 3.729 23.742 12.242 1.00 88.44 172 SER A O 1
ATOM 1271 N N . GLY A 1 173 ? 5.013 24.006 14.067 1.00 90.19 173 GLY A N 1
ATOM 1272 C CA . GLY A 1 173 ? 4.173 23.272 15.006 1.00 90.19 173 GLY A CA 1
ATOM 1273 C C . GLY A 1 173 ? 4.769 23.264 16.417 1.00 90.19 173 GLY A C 1
ATOM 1274 O O . GLY A 1 173 ? 5.872 23.768 16.643 1.00 90.19 173 GLY A O 1
ATOM 1275 N N . SER A 1 174 ? 4.025 22.710 17.371 1.00 91.19 174 SER A N 1
ATOM 1276 C CA . SER A 1 174 ? 4.431 22.561 18.772 1.00 91.19 174 SER A CA 1
ATOM 1277 C C . SER A 1 174 ? 4.685 21.082 19.093 1.00 91.19 174 SER A C 1
ATOM 1279 O O . SER A 1 174 ? 3.713 20.344 19.275 1.00 91.19 174 SER A O 1
ATOM 1281 N N . PRO A 1 175 ? 5.952 20.625 19.135 1.00 95.25 175 PRO A N 1
ATOM 1282 C CA . PRO A 1 175 ? 6.280 19.231 19.408 1.00 95.25 175 PRO A CA 1
ATOM 1283 C C . PRO A 1 175 ? 6.275 18.909 20.907 1.00 95.25 175 PRO A C 1
ATOM 1285 O O . PRO A 1 175 ? 6.706 19.709 21.737 1.00 95.25 175 PRO A O 1
ATOM 1288 N N . THR A 1 176 ? 5.887 17.685 21.237 1.00 92.81 176 THR A N 1
ATOM 1289 C CA . THR A 1 176 ? 6.198 17.004 22.497 1.00 92.81 176 THR A CA 1
ATOM 1290 C C . THR A 1 176 ? 6.746 15.609 22.199 1.00 92.81 176 THR A C 1
ATOM 1292 O O . THR A 1 176 ? 6.589 15.096 21.089 1.00 92.81 176 THR A O 1
ATOM 1295 N N . TRP A 1 177 ? 7.412 15.002 23.178 1.00 90.00 177 TRP A N 1
ATOM 1296 C CA . TRP A 1 177 ? 8.129 13.738 23.012 1.00 90.00 177 TRP A CA 1
ATOM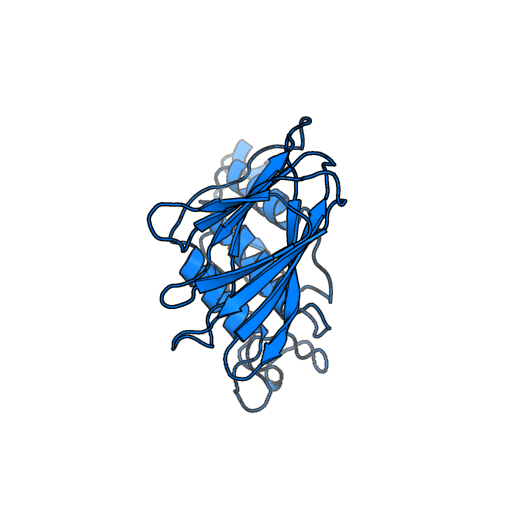 1297 C C . TRP A 1 177 ? 7.679 12.716 24.041 1.00 90.00 177 TRP A C 1
ATOM 1299 O O . TRP A 1 177 ? 7.332 13.074 25.169 1.00 90.00 177 TRP A O 1
ATOM 1309 N N . ASP A 1 178 ? 7.710 11.447 23.656 1.00 86.44 178 ASP A N 1
ATOM 1310 C CA . ASP A 1 178 ? 7.640 10.351 24.611 1.00 86.44 178 ASP A CA 1
ATOM 1311 C C . ASP A 1 178 ? 8.973 10.170 25.357 1.00 86.44 178 ASP A C 1
ATOM 1313 O O . ASP A 1 178 ? 9.988 10.798 25.053 1.00 86.44 178 ASP A O 1
ATOM 1317 N N . THR A 1 179 ? 8.990 9.266 26.334 1.00 81.81 179 THR A N 1
ATOM 1318 C CA . THR A 1 179 ? 10.191 8.978 27.128 1.00 81.81 179 THR A CA 1
ATOM 1319 C C . THR A 1 179 ? 11.320 8.340 26.317 1.00 81.81 179 THR A C 1
ATOM 1321 O O . THR A 1 179 ? 12.468 8.407 26.748 1.00 81.81 179 THR A O 1
ATOM 1324 N N . SER A 1 180 ? 11.028 7.715 25.167 1.00 80.81 180 SER A N 1
ATOM 1325 C CA . SER A 1 180 ? 12.060 7.141 24.291 1.00 80.81 180 SER A CA 1
ATOM 1326 C C . SER A 1 180 ? 12.747 8.180 23.398 1.00 80.81 180 SER A C 1
ATOM 1328 O O . SER A 1 180 ? 13.831 7.914 22.882 1.00 80.81 180 SER A O 1
ATOM 1330 N N . GLY A 1 181 ? 12.118 9.341 23.183 1.00 85.81 181 GLY A N 1
ATOM 1331 C CA . GLY A 1 181 ? 12.582 10.367 22.247 1.00 85.81 181 GLY A CA 1
ATOM 1332 C C . GLY A 1 181 ? 12.382 10.007 20.770 1.00 85.81 181 GLY A C 1
ATOM 1333 O O . GLY A 1 181 ? 12.810 10.763 19.898 1.00 85.81 181 GLY A O 1
ATOM 1334 N N . THR A 1 182 ? 11.739 8.872 20.465 1.00 86.94 182 THR A N 1
ATOM 1335 C CA . THR A 1 182 ? 11.490 8.422 19.083 1.00 86.94 182 THR A CA 1
ATOM 1336 C C . THR A 1 182 ? 10.063 8.672 18.611 1.00 86.94 182 THR A C 1
ATOM 1338 O O . THR A 1 182 ? 9.792 8.583 17.410 1.00 86.94 182 THR A O 1
ATOM 1341 N N . VAL A 1 183 ? 9.157 9.034 19.524 1.00 89.25 183 VAL A N 1
ATOM 1342 C CA . VAL A 1 183 ? 7.775 9.392 19.202 1.00 89.25 183 VAL A CA 1
ATOM 1343 C C . VAL A 1 183 ? 7.577 10.886 19.434 1.00 89.25 183 VAL A C 1
ATOM 1345 O O . VAL A 1 183 ? 7.602 11.369 20.564 1.00 89.25 183 VAL A O 1
ATOM 1348 N N . MET A 1 184 ? 7.350 11.613 18.343 1.00 95.38 184 MET A N 1
ATOM 1349 C CA . MET A 1 184 ? 7.005 13.030 18.341 1.00 95.38 184 MET A CA 1
ATOM 1350 C C . MET A 1 184 ? 5.491 13.195 18.250 1.00 95.38 184 MET A C 1
ATOM 1352 O O . MET A 1 184 ? 4.871 12.695 17.314 1.00 95.38 184 MET A O 1
ATOM 1356 N N . THR A 1 185 ? 4.893 13.969 19.146 1.00 93.88 185 THR A N 1
ATOM 1357 C CA . THR A 1 185 ? 3.527 14.477 18.972 1.00 93.88 185 THR A CA 1
ATOM 1358 C C . THR A 1 185 ? 3.601 15.937 18.553 1.00 93.88 185 THR A C 1
ATOM 1360 O O . THR A 1 185 ? 4.039 16.783 19.323 1.00 93.88 185 THR A O 1
ATOM 1363 N N . MET A 1 186 ? 3.198 16.243 17.325 1.00 94.44 186 MET A N 1
ATOM 1364 C CA . MET A 1 186 ? 3.193 17.592 16.769 1.00 94.44 186 MET A CA 1
ATOM 1365 C C . MET A 1 186 ? 1.786 18.184 16.811 1.00 94.44 186 MET A C 1
ATOM 1367 O O . MET A 1 186 ? 0.863 17.606 16.240 1.00 94.44 186 MET A O 1
ATOM 1371 N N . LYS A 1 187 ? 1.620 19.355 17.430 1.00 92.69 187 LYS A N 1
ATOM 1372 C CA . LYS A 1 187 ? 0.346 20.088 17.455 1.00 92.69 187 LYS A CA 1
ATOM 1373 C C . LYS A 1 187 ? 0.387 21.330 16.563 1.00 92.69 187 LYS A C 1
ATOM 1375 O O . LYS A 1 187 ? 1.411 22.013 16.498 1.00 92.69 187 LYS A O 1
ATOM 1380 N N . SER A 1 188 ? -0.734 21.653 15.919 1.00 89.75 188 SER A N 1
ATOM 1381 C CA . SER A 1 188 ? -0.923 22.910 15.188 1.00 89.75 188 SER A CA 1
ATOM 1382 C C . SER A 1 188 ? -0.693 24.118 16.103 1.00 89.75 188 SER A C 1
ATOM 1384 O O . SER A 1 188 ? -1.268 24.184 17.191 1.00 89.75 188 SER A O 1
ATOM 1386 N N . ASN A 1 189 ? 0.086 25.096 15.646 1.00 84.00 189 ASN A N 1
ATOM 1387 C CA . ASN A 1 189 ? 0.434 26.311 16.397 1.00 84.00 189 ASN A CA 1
ATOM 1388 C C . ASN A 1 189 ? -0.034 27.608 15.698 1.00 84.00 189 ASN A C 1
ATOM 1390 O O . ASN A 1 189 ? 0.466 28.689 15.997 1.00 84.00 189 ASN A O 1
ATOM 1394 N N . GLY A 1 190 ? -0.942 27.500 14.724 1.00 77.00 190 GLY A N 1
ATOM 1395 C CA . GLY A 1 190 ? -1.403 28.626 13.905 1.00 77.00 190 GLY A CA 1
ATOM 1396 C C . GLY A 1 190 ? -0.516 28.957 12.697 1.00 77.00 190 GLY A C 1
ATOM 1397 O O . GLY A 1 190 ? -0.908 29.784 11.882 1.00 77.00 190 GLY A O 1
ATOM 1398 N N . SER A 1 191 ? 0.629 28.288 12.504 1.00 74.62 191 SER A N 1
ATOM 1399 C CA . SER A 1 191 ? 1.516 28.478 11.338 1.00 74.62 191 SER A CA 1
ATOM 1400 C C . SER A 1 191 ? 1.070 27.717 10.074 1.00 74.62 191 SER A C 1
ATOM 1402 O O . SER A 1 191 ? 1.889 27.389 9.217 1.00 74.62 191 SER A O 1
ATOM 1404 N N . GLY A 1 192 ? -0.228 27.432 9.946 1.00 76.25 192 GLY A N 1
ATOM 1405 C CA . GLY A 1 192 ? -0.806 26.664 8.844 1.00 76.25 192 GLY A CA 1
ATOM 1406 C C . GLY A 1 192 ? -0.777 25.147 9.058 1.00 76.25 192 GLY A C 1
ATOM 1407 O O . GLY A 1 192 ? -0.569 24.648 10.162 1.00 76.25 192 GLY A O 1
ATOM 1408 N N . ASN A 1 193 ? -1.016 24.406 7.975 1.00 84.62 193 ASN A N 1
ATOM 1409 C CA . ASN A 1 193 ? -1.205 22.952 8.005 1.00 84.62 193 ASN A CA 1
ATOM 1410 C C . ASN A 1 193 ? -0.011 22.180 7.441 1.00 84.62 193 ASN A C 1
ATOM 1412 O O . ASN A 1 193 ? -0.162 21.092 6.895 1.00 84.62 193 ASN A O 1
ATOM 1416 N N . THR A 1 194 ? 1.187 22.753 7.486 1.00 84.88 194 THR A N 1
ATOM 1417 C CA . THR A 1 194 ? 2.404 22.045 7.091 1.00 84.88 194 THR A CA 1
ATOM 1418 C C . THR A 1 194 ? 3.485 22.309 8.117 1.00 84.88 194 THR A C 1
ATOM 1420 O O . THR A 1 194 ? 3.821 23.462 8.379 1.00 84.88 194 THR A O 1
ATOM 1423 N N . PHE A 1 195 ? 4.019 21.233 8.682 1.00 93.12 195 PHE A N 1
ATOM 1424 C CA . PHE A 1 195 ? 5.134 21.275 9.618 1.00 93.12 195 PHE A CA 1
ATOM 1425 C C . PHE A 1 195 ? 6.313 20.498 9.061 1.00 93.12 195 PHE A C 1
ATOM 1427 O O . PHE A 1 195 ? 6.174 19.726 8.114 1.00 93.12 195 PHE A O 1
ATOM 1434 N N . GLY A 1 196 ? 7.483 20.676 9.655 1.00 92.50 196 GLY A N 1
ATOM 1435 C CA . GLY A 1 196 ? 8.614 19.843 9.295 1.00 92.50 196 GLY A CA 1
ATOM 1436 C C . GLY A 1 196 ? 9.601 19.660 10.423 1.00 92.50 196 GLY A C 1
ATOM 1437 O O . GLY A 1 196 ? 9.486 20.258 11.494 1.00 92.50 196 GLY A O 1
ATOM 1438 N N . PHE A 1 197 ? 10.533 18.751 10.187 1.00 97.19 197 PHE A N 1
ATOM 1439 C CA . PHE A 1 197 ? 11.562 18.383 11.142 1.00 97.19 197 PHE A CA 1
ATOM 1440 C C . PHE A 1 197 ? 12.797 17.829 10.437 1.00 97.19 197 PHE A C 1
ATOM 1442 O O . PHE A 1 197 ? 12.722 17.328 9.311 1.00 97.19 197 PHE A O 1
ATOM 1449 N N . THR A 1 198 ? 13.937 17.916 11.115 1.00 96.19 198 THR A N 1
ATOM 1450 C CA . THR A 1 198 ? 15.194 17.300 10.685 1.00 96.19 198 THR A CA 1
ATOM 1451 C C . THR A 1 198 ? 15.471 16.077 11.541 1.00 96.19 198 THR A C 1
ATOM 1453 O O . THR A 1 198 ? 15.487 16.164 12.770 1.00 96.19 198 THR A O 1
ATOM 1456 N N . THR A 1 199 ? 15.726 14.947 10.891 1.00 95.56 199 THR A N 1
ATOM 1457 C CA . THR A 1 199 ? 16.097 13.695 11.546 1.00 95.56 199 THR A CA 1
ATOM 1458 C C . THR A 1 199 ? 17.568 13.392 11.286 1.00 95.56 199 THR A C 1
ATOM 1460 O O . THR A 1 199 ? 17.998 13.314 10.135 1.00 95.56 199 THR A O 1
ATOM 1463 N N . MET A 1 200 ? 18.333 13.206 12.358 1.00 95.50 200 MET A N 1
ATOM 1464 C CA . MET A 1 200 ? 19.710 12.721 12.329 1.00 95.50 200 MET A CA 1
ATOM 1465 C C . MET A 1 200 ? 19.721 11.205 12.148 1.00 95.50 200 MET A C 1
ATOM 1467 O O . MET A 1 200 ? 18.942 10.495 12.786 1.00 95.50 200 MET A O 1
ATOM 1471 N N . PHE A 1 201 ? 20.613 10.694 11.301 1.00 88.25 201 PHE A N 1
ATOM 1472 C CA . PHE A 1 201 ? 20.710 9.258 11.041 1.00 88.25 201 PHE A CA 1
ATOM 1473 C C . PHE A 1 201 ? 21.236 8.469 12.239 1.00 88.25 201 PHE A C 1
ATOM 1475 O O . PHE A 1 201 ? 20.744 7.375 12.503 1.00 88.25 201 PHE A O 1
ATOM 1482 N N . ASN A 1 202 ? 22.251 8.992 12.933 1.00 92.81 202 ASN A N 1
ATOM 1483 C CA . ASN A 1 202 ? 22.920 8.348 14.073 1.00 92.81 202 ASN A CA 1
ATOM 1484 C C . ASN A 1 202 ? 23.282 6.866 13.845 1.00 92.81 202 ASN A C 1
ATOM 1486 O O . ASN A 1 202 ? 23.178 6.045 14.748 1.00 92.81 202 ASN A O 1
ATOM 1490 N N . GLY A 1 203 ? 23.692 6.510 12.626 1.00 83.81 203 GLY A 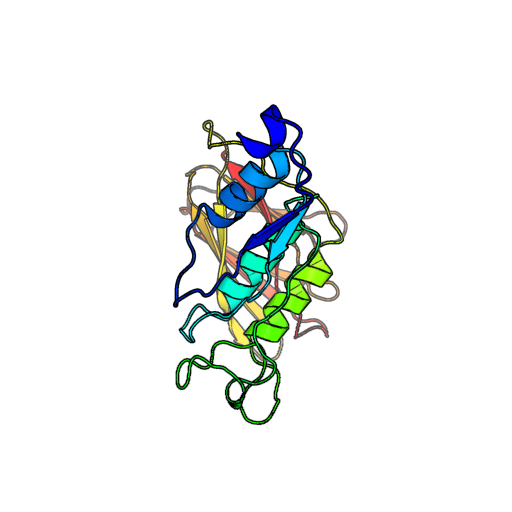N 1
ATOM 1491 C CA . GLY A 1 203 ? 24.009 5.127 12.249 1.00 83.81 203 GLY A CA 1
ATOM 1492 C C . GLY A 1 203 ? 22.881 4.375 11.534 1.00 83.81 203 GLY A C 1
ATOM 1493 O O . GLY A 1 203 ? 23.097 3.253 11.089 1.00 83.81 203 GLY A O 1
ATOM 1494 N N . ASN A 1 204 ? 21.707 4.986 11.348 1.00 84.50 204 ASN A N 1
ATOM 1495 C CA . ASN A 1 204 ? 20.611 4.442 10.546 1.00 84.50 204 ASN A CA 1
ATOM 1496 C C . ASN A 1 204 ? 20.147 5.447 9.480 1.00 84.50 204 ASN A C 1
ATOM 1498 O O . ASN A 1 204 ? 19.282 6.296 9.708 1.00 84.50 204 ASN A O 1
ATOM 1502 N N . SER A 1 205 ? 20.741 5.336 8.289 1.00 82.69 205 SER A N 1
ATOM 1503 C CA . SER A 1 205 ? 20.441 6.187 7.132 1.00 82.69 205 SER A CA 1
ATOM 1504 C C . SER A 1 205 ? 19.320 5.667 6.232 1.00 82.69 205 SER A C 1
ATOM 1506 O O . SER A 1 205 ? 18.851 6.390 5.347 1.00 82.69 205 SER A O 1
ATOM 1508 N N . SER A 1 206 ? 18.850 4.438 6.454 1.00 80.19 206 SER A N 1
ATOM 1509 C CA . SER A 1 206 ? 17.818 3.792 5.637 1.00 80.19 206 SER A CA 1
ATOM 1510 C C . SER A 1 206 ? 16.404 4.009 6.181 1.00 80.19 206 SER A C 1
ATOM 1512 O O . SER A 1 206 ? 15.462 4.092 5.393 1.00 80.19 206 SER A O 1
ATOM 1514 N N . ALA A 1 207 ? 16.240 4.160 7.498 1.00 76.75 207 ALA A N 1
ATOM 1515 C CA . ALA A 1 207 ? 14.932 4.374 8.107 1.00 76.75 207 ALA A CA 1
ATOM 1516 C C . ALA A 1 207 ? 14.356 5.771 7.821 1.00 76.75 207 ALA A C 1
ATOM 1518 O O . ALA A 1 207 ? 15.083 6.763 7.694 1.00 76.75 207 ALA A O 1
ATOM 1519 N N . ARG A 1 208 ? 13.027 5.845 7.715 1.00 88.25 208 ARG A N 1
ATOM 1520 C CA . ARG A 1 208 ? 12.259 7.064 7.424 1.00 88.25 208 ARG A CA 1
ATOM 1521 C C . ARG A 1 208 ? 11.109 7.212 8.425 1.00 88.25 208 ARG A C 1
ATOM 1523 O O . ARG A 1 208 ? 10.585 6.190 8.875 1.00 88.25 208 ARG A O 1
ATOM 1530 N N . PRO A 1 209 ? 10.691 8.448 8.747 1.00 83.31 209 PRO A N 1
ATOM 1531 C CA . PRO A 1 209 ? 9.658 8.702 9.734 1.00 83.31 209 PRO A CA 1
ATOM 1532 C C . PRO A 1 209 ? 8.317 8.159 9.255 1.00 83.31 209 PRO A C 1
ATOM 1534 O O . PRO A 1 209 ? 8.055 8.100 8.054 1.00 83.31 209 PRO A O 1
ATOM 1537 N N . GLN A 1 210 ? 7.465 7.788 10.202 1.00 84.62 210 GLN A N 1
ATOM 1538 C CA . GLN A 1 210 ? 6.129 7.260 9.950 1.00 84.62 210 GLN A CA 1
ATOM 1539 C C . GLN A 1 210 ? 5.092 8.121 10.662 1.00 84.62 210 GLN A C 1
ATOM 1541 O O . GLN A 1 210 ? 5.281 8.484 11.822 1.00 84.62 210 GLN A O 1
ATOM 1546 N N . ILE A 1 211 ? 3.975 8.414 9.997 1.00 85.12 211 ILE A N 1
ATOM 1547 C CA . ILE A 1 211 ? 2.810 9.000 10.665 1.00 85.12 211 ILE A CA 1
ATOM 1548 C C . ILE A 1 211 ? 2.076 7.881 11.408 1.00 85.12 211 ILE A C 1
ATOM 1550 O O . ILE A 1 211 ? 1.608 6.927 10.790 1.00 85.12 211 ILE A O 1
ATOM 1554 N N . ARG A 1 212 ? 1.974 8.001 12.732 1.00 81.06 212 ARG A N 1
ATOM 1555 C CA . ARG A 1 212 ? 1.238 7.080 13.611 1.00 81.06 212 ARG A CA 1
ATOM 1556 C C . ARG A 1 212 ? -0.250 7.404 13.665 1.00 81.06 212 ARG A C 1
ATOM 1558 O O . ARG A 1 212 ? -1.066 6.490 13.665 1.00 81.06 212 ARG A O 1
ATOM 1565 N N . SER A 1 213 ? -0.595 8.686 13.744 1.00 80.88 213 SER A N 1
ATOM 1566 C CA . SER A 1 213 ? -1.980 9.157 13.816 1.00 80.88 213 SER A CA 1
ATOM 1567 C C . SER A 1 213 ? -2.078 10.643 13.471 1.00 80.88 213 SER A C 1
ATOM 1569 O O . SER A 1 213 ? -1.083 11.370 13.507 1.00 80.88 213 SER A O 1
ATOM 1571 N N . CYS A 1 214 ? -3.289 11.089 13.140 1.00 82.31 214 CYS A N 1
ATOM 1572 C CA . CYS A 1 214 ? -3.648 12.495 12.999 1.00 82.31 214 CYS A CA 1
ATOM 1573 C C . CYS A 1 214 ? -5.067 12.690 13.548 1.00 82.31 214 CYS A C 1
ATOM 1575 O O . CYS A 1 214 ? -6.002 12.023 13.104 1.00 82.31 214 CYS A O 1
ATOM 1577 N N . THR A 1 215 ? -5.225 13.600 14.502 1.00 84.44 215 THR A N 1
ATOM 1578 C CA . THR A 1 215 ? -6.505 13.926 15.143 1.00 84.44 215 THR A CA 1
ATOM 1579 C C . THR A 1 215 ? -6.815 15.403 14.924 1.00 84.44 215 THR A C 1
ATOM 1581 O O . THR A 1 215 ? -5.936 16.241 15.141 1.00 84.44 215 THR A O 1
ATOM 1584 N N . ALA A 1 216 ? -8.035 15.736 14.488 1.00 81.75 216 ALA A N 1
ATOM 1585 C CA . ALA A 1 216 ? -8.465 17.133 14.432 1.00 81.75 216 ALA A CA 1
ATOM 1586 C C . ALA A 1 216 ? -8.681 17.658 15.862 1.00 81.75 216 ALA A C 1
ATOM 1588 O O . ALA A 1 216 ? -9.122 16.909 16.734 1.00 81.75 216 ALA A O 1
ATOM 1589 N N . GLY A 1 217 ? -8.299 18.910 16.101 1.00 68.25 217 GLY A N 1
ATOM 1590 C CA . GLY A 1 217 ? -8.400 19.585 17.398 1.00 68.25 217 GLY A CA 1
ATOM 1591 C C . GLY A 1 217 ? -9.674 20.390 17.573 1.00 68.25 217 GLY A C 1
ATOM 1592 O O . GLY A 1 217 ? -10.337 20.685 16.554 1.00 68.25 217 GLY A O 1
#

Foldseek 3Di:
DVCLVVVNDDAEDEDQAEEEQDDDPCLLVVLQVVVVSVHAYEDAAHWYFDDPCLLVVLLVNLLSLLQRPRHPYYDHNDQELVGDPPNPRRGHQAYPVRHGDSNVVSNVVSVVVSVDDDHDPDDDDQKFKDKDWDWADDDPFKGKIKIFIPSAFWKKWKKFWDPPKAWDDKDQFDWDADPVRGIIITTHPNSGGMMMTMITCNPNPPTDMDTPGMIHD

Nearest PDB structures (foldseek):
  5m0k-assembly2_B  TM=1.000E+00  e=1.104E-16  Cellulomonas flavigena
  1v0m-assembly1_A  TM=9.525E-01  e=4.116E-13  Streptomyces lividans
  1isz-assembly1_A  TM=9.542E-01  e=3.873E-13  Streptomyces olivaceoviridis
  1v6u-assembly1_B  TM=5.532E-01  e=3.644E-13  Streptomyces olivaceoviridis
  5gqe-assembly1_A  TM=5.533E-01  e=8.044E-13  Streptomyces olivaceoviridis

pLDDT: mean 85.71, std 14.15, range [31.23, 98.75]

Secondary structure (DSSP, 8-state):
-HHHHTT----EEEE--EE-S---TTHHHHHHHHHTTT-EEEEEEEEE--STTHHHHHHHHHHHHHHSTTEEEEEES-SBGGG-SSTTS--SSB-TTSPBPHHHHHHHHHHHHTTS-----S---S-B-EEEEEEEEE-SSEEEEEEEEES-SSEEEEEE--TT-EEEEEESSEEEE-TTS-EEEEE--SS-SEEEEEEE-TT--S---EEEEEEE-

Sequence (217 aa):
RDFKSRGVPIDCVGFQSHLGTGIDSTYQANLQRFADLGVDVQITELDIAQGGNQANIYSTVTRACLAVTRCTGITVWGIRDSDSWRTGENPLLFDGSGNKKAAYTSVLNALNSGGTTNPPTTPPTSGTCTAAITPGTVWGDRYNTSVTVTGASAWTAVVVITAPQTISTTWSGSPTWDTSGTVMTMKSNGSGNTFGFTTMFNGNSSARPQIRSCTAG